Protein AF-A0A2U1FPX0-F1 (afdb_monomer_lite)

Organism: NCBI:txid663609

Secondary structure (DSSP, 8-state):
--EEEEE-SSEEEEEE-THHHHHHTSSEEEEEGGGEEEEEEEEHHHHHHTS-S---S--EETTTEEEEEESSGGG-EEEEESS-SEEEEEEE-SSS-SEEEEE-S-HHHHHHHHHHHHHHHHHHSTTSSGGGSTTSSS-----PPPP--------------PPP----------------------PPPPPPPPPP-PPPPHHHHHHHHHHHHHHHHHHHHHHSPPPP------

Foldseek 3Di:
DQWDWDQDLFFIWIAGHDVLCVQALHRTDTAGLVFWPAKDKDFPVVVVVPAPPADDPGDDDPPAFDAYWGDDDAQIEGEGDGDDRMWMKTATPDDDHRIYTHDDDCNVVVRVVNVVSSVVSVVVPPPDPPPPPPPPPPPDPDDDDDDDDDDDDDDDDDDDDDDDDDDDDDDDDDDDDDDDDDDDDDDDDDDDDDDDDDDDDVVVSVVSVVVVVVVVVVVVVVVPPPDPPPPPDD

Sequence (234 aa):
MAVRLQVTLTGLRVRFSGADLVAAGSRGIFLPYTRILGARVMARADAVASSPRLPCPGLWWPRRYRAGCWGVGERRQLWSARHGTHVVVIYLSGRPFHRVVVDVDQPDRVHRRIDAALLHSKKTSPRRSIRRHRRSAADHPEADPPRTDERSRRHPAPNGAPVPAHASAECRTATGEQPCAAALEAAPALPPEPAPPGSIDPDVAARLRLYEYRDGERARRASRGPEPASTRRR

Radius of gyration: 27.08 Å; chains: 1; bounding box: 91×68×47 Å

pLDDT: mean 71.73, std 20.48, range [31.19, 97.56]

Structure (mmCIF, N/CA/C/O backbone):
data_AF-A0A2U1FPX0-F1
#
_entry.id   AF-A0A2U1FPX0-F1
#
loop_
_atom_site.group_PDB
_atom_site.id
_atom_site.type_symbol
_atom_site.label_atom_id
_atom_site.label_alt_id
_atom_site.label_comp_id
_atom_site.label_asym_id
_atom_site.label_entity_id
_atom_site.label_seq_id
_atom_site.pdbx_PDB_ins_code
_atom_site.Cartn_x
_atom_site.Cartn_y
_atom_site.Cartn_z
_atom_site.occupancy
_atom_site.B_iso_or_equiv
_atom_site.auth_seq_id
_atom_site.auth_comp_id
_atom_site.auth_asym_id
_atom_site.auth_atom_id
_atom_site.pdbx_PDB_model_num
ATOM 1 N N . MET A 1 1 ? 16.569 1.136 4.957 1.00 58.22 1 MET A N 1
ATOM 2 C CA . MET A 1 1 ? 15.096 1.012 5.029 1.00 58.22 1 MET A CA 1
ATOM 3 C C . MET A 1 1 ? 14.425 2.357 4.835 1.00 58.22 1 MET A C 1
ATOM 5 O O . MET A 1 1 ? 14.599 3.238 5.670 1.00 58.22 1 MET A O 1
ATOM 9 N N . ALA A 1 2 ? 13.706 2.527 3.727 1.00 77.75 2 ALA A N 1
ATOM 10 C CA . ALA A 1 2 ? 13.120 3.815 3.353 1.00 77.75 2 ALA A CA 1
ATOM 11 C C . ALA A 1 2 ? 11.625 3.944 3.712 1.00 77.75 2 ALA A C 1
ATOM 13 O O . ALA A 1 2 ? 11.072 5.041 3.673 1.00 77.75 2 ALA A O 1
ATOM 14 N N . VAL A 1 3 ? 10.972 2.849 4.126 1.00 88.56 3 VAL A N 1
ATOM 15 C CA . VAL A 1 3 ? 9.549 2.845 4.484 1.00 88.56 3 VAL A CA 1
ATOM 16 C C . VAL A 1 3 ? 9.351 2.238 5.868 1.00 88.56 3 VAL A C 1
ATOM 18 O O . VAL A 1 3 ? 9.829 1.144 6.156 1.00 88.56 3 VAL A O 1
ATOM 21 N N . ARG A 1 4 ? 8.630 2.944 6.742 1.00 92.38 4 ARG A N 1
ATOM 22 C CA . ARG A 1 4 ? 8.208 2.440 8.055 1.00 92.38 4 ARG A CA 1
ATOM 23 C C . ARG A 1 4 ? 6.694 2.303 8.095 1.00 92.38 4 ARG A C 1
ATOM 25 O O . ARG A 1 4 ? 5.975 3.268 7.840 1.00 92.38 4 ARG A O 1
ATOM 32 N N . LEU A 1 5 ? 6.216 1.119 8.467 1.00 94.25 5 LEU A N 1
ATOM 33 C CA . LEU A 1 5 ? 4.796 0.844 8.669 1.00 94.25 5 LEU A CA 1
ATOM 34 C C . LEU A 1 5 ? 4.471 0.844 10.158 1.00 94.25 5 LEU A C 1
ATOM 36 O O . LEU A 1 5 ? 5.042 0.083 10.938 1.00 94.25 5 LEU A O 1
ATOM 40 N N . GLN A 1 6 ? 3.526 1.691 10.545 1.00 95.25 6 GLN A N 1
ATOM 41 C CA . GLN A 1 6 ? 3.024 1.775 11.905 1.00 95.25 6 GLN A CA 1
ATOM 42 C C . GLN A 1 6 ? 1.540 1.427 11.916 1.00 95.25 6 GLN A C 1
ATOM 44 O O . GLN A 1 6 ? 0.700 2.158 11.394 1.00 95.25 6 GLN A O 1
ATOM 49 N N . VAL A 1 7 ? 1.231 0.292 12.532 1.00 95.38 7 VAL A N 1
ATOM 50 C CA . VAL A 1 7 ? -0.137 -0.155 12.798 1.00 95.38 7 VAL A CA 1
ATOM 51 C C . VAL A 1 7 ? -0.668 0.637 13.992 1.00 95.38 7 VAL A C 1
ATOM 53 O O . VAL A 1 7 ? -0.057 0.602 15.062 1.00 95.38 7 VAL A O 1
ATOM 56 N N . THR A 1 8 ? -1.767 1.366 13.811 1.00 94.56 8 THR A N 1
ATOM 57 C CA . THR A 1 8 ? -2.472 2.087 14.882 1.00 94.56 8 THR A CA 1
ATOM 58 C C . THR A 1 8 ? -3.841 1.451 15.134 1.00 94.56 8 THR A C 1
ATOM 60 O O . THR A 1 8 ? -4.245 0.521 14.436 1.00 94.56 8 THR A O 1
ATOM 63 N N . LEU A 1 9 ? -4.577 1.944 16.134 1.00 91.00 9 LEU A N 1
ATOM 64 C CA . LEU A 1 9 ? -5.932 1.465 16.433 1.00 91.00 9 LEU A CA 1
ATOM 65 C C . LEU A 1 9 ? -6.953 1.822 15.340 1.00 91.00 9 LEU A C 1
ATOM 67 O O . LEU A 1 9 ? -7.937 1.113 15.159 1.00 91.00 9 LEU A O 1
ATOM 71 N N . THR A 1 10 ? -6.729 2.917 14.612 1.00 92.38 10 THR A N 1
ATOM 72 C CA . THR A 1 10 ? -7.679 3.469 13.632 1.00 92.38 10 THR A CA 1
ATOM 73 C C . THR A 1 10 ? -7.309 3.155 12.184 1.00 92.38 10 THR A C 1
ATOM 75 O O . THR A 1 10 ? -8.161 3.235 11.295 1.00 92.38 10 THR A O 1
ATOM 78 N N . GLY A 1 11 ? -6.051 2.803 11.924 1.00 95.38 11 GLY A N 1
ATOM 79 C CA . GLY A 1 11 ? -5.582 2.487 10.585 1.00 95.38 11 GLY A CA 1
ATOM 80 C C . GLY A 1 11 ? -4.099 2.150 10.532 1.00 95.38 11 GLY A C 1
ATOM 81 O O . GLY A 1 11 ? -3.441 1.884 11.536 1.00 95.38 11 GLY A O 1
ATOM 82 N N . LEU A 1 12 ? -3.561 2.195 9.323 1.00 96.38 12 LEU A N 1
ATOM 83 C CA . LEU A 1 12 ? -2.165 1.933 9.021 1.00 96.38 12 LEU A CA 1
ATOM 84 C C . LEU A 1 12 ? -1.492 3.227 8.563 1.00 96.38 12 LEU A C 1
ATOM 86 O O . LEU A 1 12 ? -1.922 3.857 7.598 1.00 96.38 12 LEU A O 1
ATOM 90 N N . ARG A 1 13 ? -0.418 3.631 9.239 1.00 96.44 13 ARG A N 1
ATOM 91 C CA . ARG A 1 13 ? 0.398 4.778 8.838 1.00 96.44 13 ARG A CA 1
ATOM 92 C C . ARG A 1 13 ? 1.650 4.287 8.126 1.00 96.44 13 ARG A C 1
ATOM 94 O O . ARG A 1 13 ? 2.479 3.601 8.718 1.00 96.44 13 ARG A O 1
ATOM 101 N N . VAL A 1 14 ? 1.796 4.675 6.868 1.00 95.56 14 VAL A N 1
ATOM 102 C CA . VAL A 1 14 ? 2.993 4.439 6.059 1.00 95.56 14 VAL A CA 1
ATOM 103 C C . VAL A 1 14 ? 3.831 5.706 6.117 1.00 95.56 14 VAL A C 1
ATOM 105 O O . VAL A 1 14 ? 3.321 6.775 5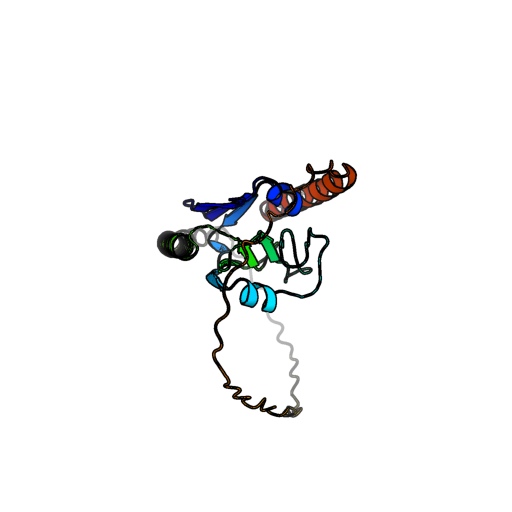.796 1.00 95.56 14 VAL A O 1
ATOM 108 N N . ARG A 1 15 ? 5.085 5.631 6.560 1.00 95.00 15 ARG A N 1
ATOM 109 C CA . ARG A 1 15 ? 6.010 6.774 6.578 1.00 95.00 15 ARG A CA 1
ATOM 110 C C . ARG A 1 15 ? 7.148 6.523 5.603 1.00 95.00 15 ARG A C 1
ATOM 112 O O . ARG A 1 15 ? 7.775 5.469 5.671 1.00 95.00 15 ARG A O 1
ATOM 119 N N . PHE A 1 16 ? 7.408 7.505 4.752 1.00 92.00 16 PHE A N 1
ATOM 120 C CA . PHE A 1 16 ? 8.504 7.497 3.789 1.00 92.00 16 PHE A CA 1
ATOM 121 C C . PHE A 1 16 ? 9.696 8.272 4.361 1.00 92.00 16 PHE A C 1
ATOM 123 O O . PHE A 1 16 ? 9.519 9.276 5.058 1.00 92.00 16 PHE A O 1
ATOM 130 N N . SER A 1 17 ? 10.909 7.809 4.083 1.00 88.12 17 SER A N 1
ATOM 131 C CA . SER A 1 17 ? 12.162 8.462 4.464 1.00 88.12 17 SER A CA 1
ATOM 132 C C . SER A 1 17 ? 13.159 8.483 3.301 1.00 88.12 17 SER A C 1
ATOM 134 O O . SER A 1 17 ? 13.054 7.720 2.340 1.00 88.12 17 SER A O 1
ATOM 136 N N . GLY A 1 18 ? 14.137 9.391 3.370 1.00 87.25 18 GLY A N 1
ATOM 137 C CA . GLY A 1 18 ? 15.162 9.545 2.333 1.00 87.25 18 GLY A CA 1
ATOM 138 C C . GLY A 1 18 ? 14.568 9.881 0.960 1.00 87.25 18 GLY A C 1
ATOM 139 O O . GLY A 1 18 ? 13.623 10.661 0.861 1.00 87.25 18 GLY A O 1
ATOM 140 N N . ALA A 1 19 ? 15.098 9.267 -0.103 1.00 80.12 19 ALA A N 1
ATOM 141 C CA . ALA A 1 19 ? 14.631 9.523 -1.471 1.00 80.12 19 ALA A CA 1
ATOM 142 C C . ALA A 1 19 ? 13.186 9.051 -1.747 1.00 80.12 19 ALA A C 1
ATOM 144 O O . ALA A 1 19 ? 12.576 9.496 -2.719 1.00 80.12 19 ALA A O 1
ATOM 145 N N . ASP A 1 20 ? 12.603 8.208 -0.886 1.00 81.44 20 ASP A N 1
ATOM 146 C CA . ASP A 1 20 ? 11.199 7.797 -1.024 1.00 81.44 20 ASP A CA 1
ATOM 147 C C . ASP A 1 20 ? 10.259 8.958 -0.683 1.00 81.44 20 ASP A C 1
ATOM 149 O O . ASP A 1 20 ? 9.203 9.084 -1.289 1.00 81.44 20 ASP A O 1
ATOM 153 N N . LEU A 1 21 ? 10.665 9.854 0.224 1.00 85.19 21 LEU A N 1
ATOM 154 C CA . LEU A 1 21 ? 9.917 11.072 0.545 1.00 85.19 21 LEU A CA 1
ATOM 155 C C . LEU A 1 21 ? 9.841 11.998 -0.673 1.00 85.19 21 LEU A C 1
ATOM 157 O O . LEU A 1 21 ? 8.773 12.515 -0.991 1.00 85.19 21 LEU A O 1
ATOM 161 N N . VAL A 1 22 ? 10.965 12.160 -1.376 1.00 80.75 22 VAL A N 1
ATOM 162 C CA . VAL A 1 22 ? 11.049 12.949 -2.612 1.00 80.75 22 VAL A CA 1
ATOM 163 C C . VAL A 1 22 ? 10.160 12.342 -3.693 1.00 80.75 22 VAL A C 1
ATOM 165 O O . VAL A 1 22 ? 9.340 13.039 -4.281 1.00 80.75 22 VAL A O 1
ATOM 168 N N . ALA A 1 23 ? 10.281 11.034 -3.926 1.00 75.75 23 ALA A N 1
ATOM 169 C CA . ALA A 1 23 ? 9.529 10.356 -4.978 1.00 75.75 23 ALA A CA 1
ATOM 170 C C . ALA A 1 23 ? 8.022 10.263 -4.680 1.00 75.75 23 ALA A C 1
ATOM 172 O O . ALA A 1 23 ? 7.207 10.316 -5.600 1.00 75.75 23 ALA A O 1
ATOM 173 N N . ALA A 1 24 ? 7.640 10.120 -3.409 1.00 77.94 24 ALA A N 1
ATOM 174 C CA . ALA A 1 24 ? 6.243 10.132 -2.985 1.00 77.94 24 ALA A CA 1
ATOM 175 C C . ALA A 1 24 ? 5.650 11.550 -2.943 1.00 77.94 24 ALA A C 1
ATOM 177 O O . ALA A 1 24 ? 4.427 11.689 -2.932 1.00 77.94 24 ALA A O 1
ATOM 178 N N . GLY A 1 25 ? 6.492 12.586 -2.874 1.00 82.69 25 GLY A N 1
ATOM 179 C CA . GLY A 1 25 ? 6.079 13.969 -2.637 1.00 82.69 25 GLY A CA 1
ATOM 180 C C . GLY A 1 25 ? 5.538 14.223 -1.227 1.00 82.69 25 GLY A C 1
ATOM 181 O O . GLY A 1 25 ? 5.082 15.326 -0.950 1.00 82.69 25 GLY A O 1
ATOM 182 N N . SER A 1 26 ? 5.582 13.225 -0.336 1.00 85.50 26 SER A N 1
ATOM 183 C CA . SER A 1 26 ? 4.992 13.284 1.001 1.00 85.50 26 SER A CA 1
ATOM 184 C C . SER A 1 26 ? 5.810 12.495 2.024 1.00 85.50 26 SER A C 1
ATOM 186 O O . SER A 1 26 ? 6.535 11.551 1.707 1.00 85.50 26 SER A O 1
ATOM 188 N N . ARG A 1 27 ? 5.671 12.857 3.305 1.00 90.50 27 ARG A N 1
ATOM 189 C CA . ARG A 1 27 ? 6.313 12.144 4.431 1.00 90.50 27 ARG A CA 1
ATOM 190 C C . ARG A 1 27 ? 5.645 10.809 4.762 1.00 90.50 27 ARG A C 1
ATOM 192 O O . ARG A 1 27 ? 6.157 10.051 5.590 1.00 90.50 27 ARG A O 1
ATOM 199 N N . GLY A 1 28 ? 4.476 10.537 4.196 1.00 92.56 28 GLY A N 1
ATOM 200 C CA . GLY A 1 28 ? 3.694 9.363 4.534 1.00 92.56 28 GLY A CA 1
ATOM 201 C C . GLY A 1 28 ? 2.213 9.508 4.233 1.00 92.56 28 GLY A C 1
ATOM 202 O O . GLY A 1 28 ? 1.706 10.605 4.024 1.00 92.56 28 GLY A O 1
ATOM 203 N N . ILE A 1 29 ? 1.514 8.382 4.292 1.00 94.62 29 ILE A N 1
ATOM 204 C CA . ILE A 1 29 ? 0.073 8.286 4.088 1.00 94.62 29 ILE A CA 1
ATOM 205 C C . ILE A 1 29 ? -0.580 7.549 5.256 1.00 94.62 29 ILE A C 1
ATOM 207 O O . ILE A 1 29 ? -0.015 6.613 5.826 1.00 94.62 29 ILE A O 1
ATOM 211 N N . PHE A 1 3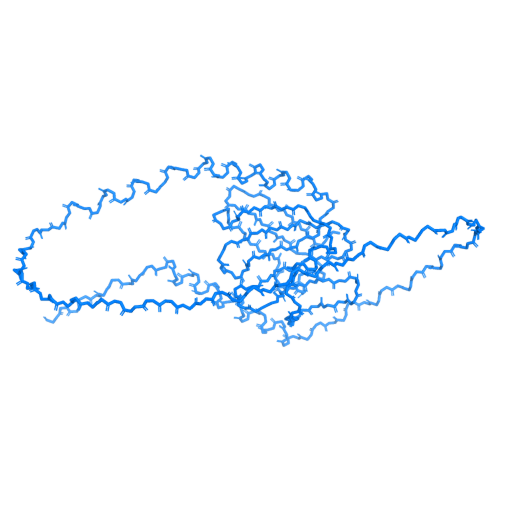0 ? -1.782 7.987 5.626 1.00 96.00 30 PHE A N 1
ATOM 212 C CA . PHE A 1 30 ? -2.629 7.290 6.584 1.00 96.00 30 PHE A CA 1
ATOM 213 C C . PHE A 1 30 ? -3.744 6.537 5.852 1.00 96.00 30 PHE A C 1
ATOM 215 O O . PHE A 1 30 ? -4.480 7.119 5.057 1.00 96.00 30 PHE A O 1
ATOM 222 N N . LEU A 1 31 ? -3.857 5.240 6.128 1.00 96.00 31 LEU A N 1
ATOM 223 C CA . LEU A 1 31 ? -4.792 4.315 5.501 1.00 96.00 31 LEU A CA 1
ATOM 224 C C . LEU A 1 31 ? -5.789 3.818 6.561 1.00 96.00 31 LEU A C 1
ATOM 226 O O . LEU A 1 31 ? -5.428 2.967 7.374 1.00 96.00 31 LEU A O 1
ATOM 230 N N . PRO A 1 32 ? -7.028 4.337 6.608 1.00 95.56 32 PRO A N 1
ATOM 231 C CA . PRO A 1 32 ? -8.016 3.880 7.584 1.00 95.56 32 PRO A CA 1
ATOM 232 C C . PRO A 1 32 ? -8.437 2.432 7.299 1.00 95.56 32 PRO A C 1
ATOM 234 O O . PRO A 1 32 ? -8.596 2.051 6.137 1.00 95.56 32 PRO A O 1
ATOM 237 N N . TYR A 1 33 ? -8.676 1.629 8.343 1.00 95.31 33 TYR A N 1
ATOM 238 C CA . TYR A 1 33 ? -9.039 0.210 8.171 1.00 95.31 33 TYR A CA 1
ATOM 239 C C . TYR A 1 33 ? -10.341 -0.005 7.401 1.00 95.31 33 TYR A C 1
ATOM 241 O O . TYR A 1 33 ? -10.472 -0.998 6.697 1.00 95.31 33 TYR A O 1
ATOM 249 N N . THR A 1 34 ? -11.266 0.955 7.455 1.00 93.81 34 THR A N 1
ATOM 250 C CA . THR A 1 34 ? -12.509 0.933 6.666 1.00 93.81 34 THR A CA 1
ATOM 251 C C . THR A 1 34 ? -12.265 0.908 5.159 1.00 93.81 34 THR A C 1
ATOM 253 O O . THR A 1 34 ? -13.142 0.499 4.404 1.00 93.81 34 THR A O 1
ATOM 256 N N . ARG A 1 35 ? -11.081 1.342 4.713 1.00 95.19 35 ARG A N 1
ATOM 257 C CA . ARG A 1 35 ? -10.684 1.345 3.304 1.00 95.19 35 ARG A CA 1
ATOM 258 C C . ARG A 1 35 ? -9.784 0.185 2.920 1.00 95.19 35 ARG A C 1
ATOM 260 O O . ARG A 1 35 ? -9.609 -0.053 1.732 1.00 95.19 35 ARG A O 1
ATOM 267 N N . ILE A 1 36 ? -9.178 -0.505 3.879 1.00 96.50 36 ILE A N 1
ATOM 268 C CA . ILE A 1 36 ? -8.249 -1.593 3.582 1.00 96.50 36 ILE A CA 1
ATOM 269 C C . ILE A 1 36 ? -9.062 -2.860 3.318 1.00 96.50 36 ILE A C 1
ATOM 271 O O . ILE A 1 36 ? -9.711 -3.395 4.214 1.00 96.50 36 ILE A O 1
ATOM 275 N N . LEU A 1 37 ? -9.011 -3.338 2.077 1.00 95.94 37 LEU A N 1
ATOM 276 C CA . LEU A 1 37 ? -9.661 -4.583 1.667 1.00 95.94 37 LEU A CA 1
ATOM 277 C C . LEU A 1 37 ? -8.870 -5.799 2.160 1.00 95.94 37 LEU A C 1
ATOM 279 O O . LEU A 1 37 ? -9.454 -6.779 2.616 1.00 95.94 37 LEU A O 1
ATOM 283 N N . GLY A 1 38 ? -7.541 -5.702 2.117 1.00 95.88 38 GLY A N 1
ATOM 284 C CA . GLY A 1 38 ? -6.623 -6.727 2.596 1.00 95.88 38 GLY A CA 1
ATOM 285 C C . GLY A 1 38 ? -5.171 -6.371 2.297 1.00 95.88 38 GLY A C 1
ATOM 286 O O . GLY A 1 38 ? -4.887 -5.396 1.591 1.00 95.88 38 GLY A O 1
ATOM 287 N N . ALA A 1 39 ? -4.255 -7.172 2.826 1.00 97.12 39 ALA A N 1
ATOM 288 C CA . ALA A 1 39 ? -2.847 -7.146 2.468 1.00 97.12 39 ALA A CA 1
ATOM 289 C C . ALA A 1 39 ? -2.443 -8.510 1.896 1.00 97.12 39 ALA A C 1
ATOM 291 O O . ALA A 1 39 ? -3.111 -9.509 2.140 1.00 97.12 39 ALA A O 1
ATOM 292 N N . ARG A 1 40 ? -1.382 -8.543 1.089 1.00 97.50 40 ARG A N 1
ATOM 293 C CA . ARG A 1 40 ? -0.713 -9.784 0.683 1.00 97.50 40 ARG A CA 1
ATOM 294 C C . ARG A 1 40 ? 0.766 -9.542 0.435 1.00 97.50 40 ARG A C 1
ATOM 296 O O . ARG A 1 40 ? 1.147 -8.462 -0.023 1.00 97.50 40 ARG A O 1
ATOM 303 N N . VAL A 1 41 ? 1.589 -10.546 0.701 1.00 97.56 41 VAL A N 1
ATOM 304 C CA . VAL A 1 41 ? 2.992 -10.560 0.270 1.00 97.56 41 VAL A CA 1
ATOM 305 C C . VAL A 1 41 ? 3.046 -11.057 -1.170 1.00 97.56 41 VAL A C 1
ATOM 307 O O . VAL A 1 41 ? 2.340 -11.994 -1.533 1.00 97.56 41 VAL A O 1
ATOM 310 N N . MET A 1 42 ? 3.839 -10.404 -2.013 1.00 96.88 42 MET A N 1
ATOM 311 C CA . MET A 1 42 ? 4.072 -10.839 -3.392 1.00 96.88 42 MET A CA 1
ATOM 312 C C . MET A 1 42 ? 5.540 -10.702 -3.755 1.00 96.88 42 MET A C 1
ATOM 314 O O . MET A 1 42 ? 6.215 -9.799 -3.252 1.00 96.88 42 MET A O 1
ATOM 318 N N . ALA A 1 43 ? 5.998 -11.505 -4.715 1.00 95.62 43 ALA A N 1
ATOM 319 C CA . ALA A 1 43 ? 7.241 -11.206 -5.403 1.00 95.62 43 ALA A CA 1
ATOM 320 C C . ALA A 1 43 ? 7.126 -9.850 -6.120 1.00 95.62 43 ALA A C 1
ATOM 322 O O . ALA A 1 43 ? 6.081 -9.476 -6.671 1.00 95.62 43 ALA A O 1
ATOM 323 N N . ARG A 1 44 ? 8.221 -9.089 -6.127 1.00 92.69 44 ARG A N 1
ATOM 324 C CA . ARG A 1 44 ? 8.292 -7.773 -6.772 1.00 92.69 44 ARG A CA 1
ATOM 325 C C . ARG A 1 44 ? 7.946 -7.861 -8.258 1.00 92.69 44 ARG A C 1
ATOM 327 O O . ARG A 1 44 ? 7.248 -6.982 -8.760 1.00 92.69 44 ARG A O 1
ATOM 334 N N . ALA A 1 45 ? 8.405 -8.909 -8.943 1.00 92.25 45 ALA A N 1
ATOM 335 C CA . ALA A 1 45 ? 8.107 -9.147 -10.354 1.00 92.25 45 ALA A CA 1
ATOM 336 C C . ALA A 1 45 ? 6.591 -9.258 -10.600 1.00 92.25 45 ALA A C 1
ATOM 338 O O . ALA A 1 45 ? 6.053 -8.525 -11.430 1.00 92.25 45 ALA A O 1
ATOM 339 N N . ASP A 1 46 ? 5.883 -10.050 -9.794 1.00 94.75 46 ASP A N 1
ATOM 340 C CA . ASP A 1 46 ? 4.429 -10.230 -9.898 1.00 94.75 46 ASP A CA 1
ATOM 341 C C . ASP A 1 46 ? 3.663 -8.951 -9.554 1.00 94.75 46 ASP A C 1
ATOM 343 O O . ASP A 1 46 ? 2.652 -8.601 -10.178 1.00 94.75 46 ASP A O 1
ATOM 347 N N . ALA A 1 47 ? 4.148 -8.198 -8.562 1.00 93.75 47 ALA A N 1
ATOM 348 C CA . ALA A 1 47 ? 3.582 -6.899 -8.234 1.00 93.75 47 ALA A CA 1
ATOM 349 C C . ALA A 1 47 ? 3.705 -5.927 -9.418 1.00 93.75 47 ALA A C 1
ATOM 351 O O . ALA A 1 47 ? 2.763 -5.179 -9.695 1.00 93.75 47 ALA A O 1
ATOM 352 N N . VAL A 1 48 ? 4.848 -5.933 -10.115 1.00 90.81 48 VAL A N 1
ATOM 353 C CA . VAL A 1 48 ? 5.115 -5.085 -11.288 1.00 90.81 48 VAL A CA 1
ATOM 354 C C . VAL A 1 48 ? 4.266 -5.520 -12.476 1.00 90.81 48 VAL A C 1
ATOM 356 O O . VAL A 1 48 ? 3.669 -4.653 -13.114 1.00 90.81 48 VAL A O 1
ATOM 359 N N . ALA A 1 49 ? 4.161 -6.826 -12.730 1.00 90.94 49 ALA A N 1
ATOM 360 C CA . ALA A 1 49 ? 3.341 -7.396 -13.797 1.00 90.94 49 ALA A CA 1
ATOM 361 C C . ALA A 1 49 ? 1.848 -7.067 -13.621 1.00 90.94 49 ALA A C 1
ATOM 363 O O . ALA A 1 49 ? 1.157 -6.767 -14.589 1.00 90.94 49 ALA A O 1
ATOM 364 N N . SER A 1 50 ? 1.367 -7.029 -12.374 1.00 90.06 50 SER A N 1
ATOM 365 C CA . SER A 1 50 ? -0.008 -6.635 -12.024 1.00 90.06 50 SER A CA 1
ATOM 366 C C . SER A 1 50 ? -0.236 -5.113 -11.946 1.00 90.06 50 SER A C 1
ATOM 368 O O . SER A 1 50 ? -1.300 -4.662 -11.513 1.00 90.06 50 SER A O 1
ATOM 370 N N . SER A 1 51 ? 0.754 -4.297 -12.315 1.00 86.50 51 SER A N 1
ATOM 371 C CA . SER A 1 51 ? 0.671 -2.835 -12.286 1.00 86.50 51 SER A CA 1
ATOM 372 C C . SER A 1 51 ? 0.323 -2.266 -13.667 1.00 86.50 51 SER A C 1
ATOM 374 O O . SER A 1 51 ? 0.864 -2.740 -14.667 1.00 86.50 51 SER A O 1
ATOM 376 N N . PRO A 1 52 ? -0.516 -1.216 -13.761 1.00 81.50 52 PRO A N 1
ATOM 377 C CA . PRO A 1 52 ? -0.702 -0.453 -14.983 1.00 81.50 52 PRO A CA 1
ATOM 378 C C . PRO A 1 52 ? 0.650 -0.016 -15.550 1.00 81.50 52 PRO A C 1
ATOM 380 O O . PRO A 1 52 ? 1.493 0.531 -14.833 1.00 81.50 52 PRO A O 1
ATOM 383 N N . ARG A 1 53 ? 0.848 -0.251 -16.850 1.00 75.94 53 ARG A N 1
ATOM 384 C CA . ARG A 1 53 ? 2.088 0.116 -17.548 1.00 75.94 53 ARG A CA 1
ATOM 385 C C . ARG A 1 53 ? 2.229 1.615 -17.771 1.00 75.94 53 ARG A C 1
ATOM 387 O O . ARG A 1 53 ? 3.334 2.051 -18.047 1.00 75.94 53 ARG A O 1
ATOM 394 N N . LEU A 1 54 ? 1.143 2.382 -17.641 1.00 73.12 54 LEU A N 1
ATOM 395 C CA . LEU A 1 54 ? 1.151 3.827 -17.853 1.00 73.12 54 LEU A CA 1
ATOM 396 C C . LEU A 1 54 ? 2.007 4.508 -16.772 1.00 73.12 54 LEU A C 1
ATOM 398 O O . LEU A 1 54 ? 1.591 4.541 -15.603 1.00 73.12 54 LEU A O 1
ATOM 402 N N . PRO A 1 55 ? 3.192 5.034 -17.134 1.00 62.69 55 PRO A N 1
ATOM 403 C CA . PRO A 1 55 ? 3.999 5.796 -16.203 1.00 62.69 55 PRO A CA 1
ATOM 404 C C . PRO A 1 55 ? 3.263 7.106 -15.905 1.00 62.69 55 PRO A C 1
ATOM 406 O O . PRO A 1 55 ? 2.982 7.895 -16.801 1.00 62.69 55 PRO A O 1
ATOM 409 N N . CYS A 1 56 ? 2.916 7.330 -14.639 1.00 59.06 56 CYS A N 1
ATOM 410 C CA . CYS A 1 56 ? 2.680 8.693 -14.165 1.00 59.06 56 CYS A CA 1
ATOM 411 C C . CYS A 1 56 ? 4.050 9.330 -13.879 1.00 59.06 56 CYS A C 1
ATOM 413 O O . CYS A 1 56 ? 5.013 8.580 -13.694 1.00 59.06 56 CYS A O 1
ATOM 415 N N . PRO A 1 57 ? 4.164 10.672 -13.822 1.00 59.44 57 PRO A N 1
ATOM 416 C CA . PRO A 1 57 ? 5.418 11.336 -13.484 1.00 59.44 57 PRO A CA 1
ATOM 417 C C . PRO A 1 57 ? 5.859 10.881 -12.090 1.00 59.44 57 PRO A C 1
ATOM 419 O O . PRO A 1 57 ? 5.320 11.294 -11.064 1.00 59.44 57 PRO A O 1
ATOM 422 N N . GLY A 1 58 ? 6.800 9.951 -12.077 1.00 58.44 58 GLY A N 1
ATOM 423 C CA . GLY A 1 58 ? 7.335 9.291 -10.905 1.00 58.44 58 GLY A CA 1
ATOM 424 C C . GLY A 1 58 ? 8.774 8.910 -11.197 1.00 58.44 58 GLY A C 1
ATOM 425 O O . GLY A 1 58 ? 9.162 8.729 -12.353 1.00 58.44 58 GLY A O 1
ATOM 426 N N . LEU A 1 59 ? 9.579 8.818 -10.144 1.00 63.59 59 LEU A N 1
ATOM 427 C CA . LEU A 1 59 ? 10.988 8.488 -10.281 1.00 63.59 59 LEU A CA 1
ATOM 428 C C . LEU A 1 59 ? 11.106 6.990 -10.588 1.00 63.59 59 LEU A C 1
ATOM 430 O O . LEU A 1 59 ? 11.001 6.135 -9.703 1.00 63.59 59 LEU A O 1
ATOM 434 N N . TRP A 1 60 ? 11.268 6.676 -11.869 1.00 66.88 60 TRP A N 1
ATOM 435 C CA . TRP A 1 60 ? 11.526 5.328 -12.350 1.00 66.88 60 TRP A CA 1
ATOM 436 C C . TRP A 1 60 ? 12.997 5.208 -12.720 1.00 66.88 60 TRP A C 1
ATOM 438 O O . TRP A 1 60 ? 13.454 5.843 -13.666 1.00 66.88 60 TRP A O 1
ATOM 448 N N . TRP A 1 61 ? 13.732 4.379 -11.978 1.00 70.44 61 TRP A N 1
ATOM 449 C CA . TRP A 1 61 ? 15.064 3.962 -12.395 1.00 70.44 61 TRP A CA 1
ATOM 450 C C . TRP A 1 61 ? 14.988 2.520 -12.893 1.00 70.44 61 TRP A C 1
ATOM 452 O O . TRP A 1 61 ? 14.600 1.640 -12.106 1.00 70.44 61 TRP A O 1
ATOM 462 N N . PRO A 1 62 ? 15.366 2.244 -14.155 1.00 67.94 62 PRO A N 1
ATOM 463 C CA . PRO A 1 62 ? 15.305 0.908 -14.725 1.00 67.94 62 PRO A CA 1
ATOM 464 C C . PRO A 1 62 ? 15.929 -0.125 -13.780 1.00 67.94 62 PRO A C 1
ATOM 466 O O . PRO A 1 62 ? 17.056 0.028 -13.309 1.00 67.94 62 PRO A O 1
ATOM 469 N N . ARG A 1 63 ? 15.166 -1.180 -13.469 1.00 67.56 63 ARG A N 1
ATOM 470 C CA . ARG A 1 63 ? 15.546 -2.347 -12.642 1.00 67.56 63 ARG A CA 1
ATOM 471 C C . ARG A 1 63 ? 15.816 -2.080 -11.148 1.00 67.56 63 ARG A C 1
ATOM 473 O O . ARG A 1 63 ? 15.633 -2.999 -10.346 1.00 67.56 63 ARG A O 1
ATOM 480 N N . ARG A 1 64 ? 16.156 -0.857 -10.729 1.00 74.75 64 ARG A N 1
ATOM 481 C CA . ARG A 1 64 ? 16.582 -0.565 -9.342 1.00 74.75 64 ARG A CA 1
ATOM 482 C C . ARG A 1 64 ? 15.549 0.137 -8.475 1.00 74.75 64 ARG A C 1
ATOM 484 O O . ARG A 1 64 ? 15.521 -0.115 -7.280 1.00 74.75 64 ARG A O 1
ATOM 491 N N . TYR A 1 65 ? 14.694 0.985 -9.039 1.00 80.81 65 TYR A N 1
ATOM 492 C CA . TYR A 1 65 ? 13.843 1.836 -8.212 1.00 80.81 65 TYR A CA 1
ATOM 493 C C . TYR A 1 65 ? 12.487 2.092 -8.847 1.00 80.81 65 TYR A C 1
ATOM 495 O O . TYR A 1 65 ? 12.392 2.527 -9.996 1.00 80.81 65 TYR A O 1
ATOM 503 N N . ARG A 1 66 ? 11.428 1.838 -8.079 1.00 86.06 66 ARG A N 1
ATOM 504 C CA . ARG A 1 66 ? 10.068 2.199 -8.463 1.00 86.06 66 ARG A CA 1
ATOM 505 C C . ARG A 1 66 ? 9.375 2.838 -7.271 1.00 86.06 66 ARG A C 1
ATOM 507 O O . ARG A 1 66 ? 8.875 2.137 -6.391 1.00 86.06 66 ARG A O 1
ATOM 514 N N . ALA A 1 67 ? 9.325 4.165 -7.270 1.00 87.75 67 ALA A N 1
ATOM 515 C CA . ALA A 1 67 ? 8.572 4.915 -6.278 1.00 87.75 67 ALA A CA 1
ATOM 516 C C . ALA A 1 67 ? 7.706 6.008 -6.908 1.00 87.75 67 ALA A C 1
ATOM 518 O O . ALA A 1 67 ? 7.927 6.427 -8.044 1.00 87.75 67 ALA A O 1
ATOM 519 N N . GLY A 1 68 ? 6.696 6.440 -6.160 1.00 88.06 68 GLY A N 1
ATOM 520 C CA . GLY A 1 68 ? 5.745 7.468 -6.564 1.00 88.06 68 GLY A CA 1
ATOM 521 C C . GLY A 1 68 ? 4.384 6.907 -6.968 1.00 88.06 68 GLY A C 1
ATOM 522 O O . GLY A 1 68 ? 4.030 5.763 -6.672 1.00 88.06 68 GLY A O 1
ATOM 523 N N . CYS A 1 69 ? 3.585 7.744 -7.621 1.00 88.56 69 CYS A N 1
ATOM 524 C CA . CYS A 1 69 ? 2.241 7.390 -8.063 1.00 88.56 69 CYS A CA 1
ATOM 525 C C . CYS A 1 69 ? 2.270 6.802 -9.478 1.00 88.56 69 CYS A C 1
ATOM 527 O O . CYS A 1 69 ? 2.873 7.382 -10.373 1.00 88.56 69 CYS A O 1
ATOM 529 N N . TRP A 1 70 ? 1.569 5.694 -9.694 1.00 88.88 70 TRP A N 1
ATOM 530 C CA . TRP A 1 70 ? 1.478 4.993 -10.975 1.00 88.88 70 TRP A CA 1
ATOM 531 C C . TRP A 1 70 ? 0.025 4.815 -11.397 1.00 88.88 70 TRP A C 1
ATOM 533 O O . TRP A 1 70 ? -0.831 4.540 -10.558 1.00 88.88 70 TRP A O 1
ATOM 543 N N . GLY A 1 71 ? -0.253 4.929 -12.696 1.00 88.25 71 GLY A N 1
ATOM 544 C CA . GLY A 1 71 ? -1.615 4.895 -13.228 1.00 88.25 71 GLY A CA 1
ATOM 545 C C . GLY A 1 71 ? -2.405 6.189 -12.996 1.00 88.25 71 GLY A C 1
ATOM 546 O O . GLY A 1 71 ? -2.008 7.069 -12.235 1.00 88.25 71 GLY A O 1
ATOM 547 N N . VAL A 1 72 ? -3.553 6.287 -13.667 1.00 84.75 72 VAL A N 1
ATOM 548 C CA . VAL A 1 72 ? -4.406 7.485 -13.699 1.00 84.75 72 VAL A CA 1
ATOM 549 C C . VAL A 1 72 ? -5.795 7.155 -13.142 1.00 84.75 72 VAL A C 1
ATOM 551 O O . VAL A 1 72 ? -6.296 6.039 -13.305 1.00 84.75 72 VAL A O 1
ATOM 554 N N . GLY A 1 73 ? -6.416 8.126 -12.469 1.00 87.69 73 GLY A N 1
ATOM 555 C CA . GLY A 1 73 ? -7.790 8.023 -11.975 1.00 87.69 73 GLY A CA 1
ATOM 556 C C . GLY A 1 73 ? -7.965 6.949 -10.901 1.00 87.69 73 GLY A C 1
ATOM 557 O O . GLY A 1 73 ? -7.277 6.947 -9.883 1.00 87.69 73 GLY A O 1
ATOM 558 N N . GLU A 1 74 ? -8.906 6.035 -11.117 1.00 86.56 74 GLU A N 1
ATOM 559 C CA . GLU A 1 74 ? -9.300 5.014 -10.134 1.00 86.56 74 GLU A CA 1
ATOM 560 C C . GLU A 1 74 ? -8.302 3.866 -10.023 1.00 86.56 74 GLU A C 1
ATOM 562 O O . GLU A 1 74 ? -8.242 3.188 -9.004 1.00 86.56 74 GLU A O 1
ATOM 567 N N . ARG A 1 75 ? -7.459 3.680 -11.042 1.00 87.75 75 ARG A N 1
ATOM 568 C CA . ARG A 1 75 ? -6.406 2.658 -11.048 1.00 87.75 75 ARG A CA 1
ATOM 569 C C . ARG A 1 75 ? -5.087 3.171 -10.475 1.00 87.75 75 ARG A C 1
ATOM 571 O O . ARG A 1 75 ? -4.062 2.514 -10.650 1.00 87.75 75 ARG A O 1
ATOM 578 N N . ARG A 1 76 ? -5.092 4.334 -9.815 1.00 91.62 76 ARG A N 1
ATOM 579 C CA . ARG A 1 76 ? -3.889 4.949 -9.253 1.00 91.62 76 ARG A CA 1
ATOM 580 C C . ARG A 1 76 ? -3.328 4.089 -8.119 1.00 91.62 76 ARG A C 1
ATOM 582 O O . ARG A 1 76 ? -4.048 3.653 -7.218 1.00 91.62 76 ARG A O 1
ATOM 589 N N . GLN A 1 77 ? -2.027 3.849 -8.171 1.00 93.62 77 GLN A N 1
ATOM 590 C CA . GLN A 1 77 ? -1.285 3.021 -7.231 1.00 93.62 77 GLN A CA 1
ATOM 591 C C . GLN A 1 77 ? -0.132 3.822 -6.648 1.00 93.62 77 GLN A C 1
ATOM 593 O O . GLN A 1 77 ? 0.544 4.548 -7.373 1.00 93.62 77 GLN A O 1
ATOM 598 N N . LEU A 1 78 ? 0.119 3.667 -5.357 1.00 92.81 78 LEU A N 1
ATOM 599 C CA . LEU A 1 78 ? 1.298 4.228 -4.714 1.00 92.81 78 LEU A CA 1
ATOM 600 C C . LEU A 1 78 ? 2.369 3.146 -4.620 1.00 92.81 78 LEU A C 1
ATOM 602 O O . LEU A 1 78 ? 2.117 2.069 -4.082 1.00 92.81 78 LEU A O 1
ATOM 606 N N . TRP A 1 79 ? 3.548 3.436 -5.146 1.00 92.94 79 TRP A N 1
ATOM 607 C CA . TRP A 1 79 ? 4.698 2.546 -5.140 1.00 92.94 79 TRP A CA 1
ATOM 608 C C . TRP A 1 79 ? 5.801 3.130 -4.265 1.00 92.94 79 TRP A C 1
ATOM 610 O O . TRP A 1 79 ? 6.108 4.317 -4.352 1.00 92.94 79 TRP A O 1
ATOM 620 N N . SER A 1 80 ? 6.405 2.284 -3.441 1.00 91.94 80 SER A N 1
ATOM 621 C CA . SER A 1 80 ? 7.625 2.571 -2.686 1.00 91.94 80 SER A CA 1
ATOM 622 C C . SER A 1 80 ? 8.419 1.274 -2.592 1.00 91.94 80 SER A C 1
ATOM 624 O O . SER A 1 80 ? 8.406 0.589 -1.569 1.00 91.94 80 SER A O 1
ATOM 626 N N . ALA A 1 81 ? 9.019 0.873 -3.716 1.00 89.75 81 ALA A N 1
ATOM 627 C CA . ALA A 1 81 ? 9.778 -0.365 -3.823 1.00 89.75 81 ALA A CA 1
ATOM 628 C C . ALA A 1 81 ? 11.178 -0.112 -4.390 1.00 89.75 81 ALA A C 1
ATOM 630 O O . ALA A 1 81 ? 11.331 0.384 -5.514 1.00 89.75 81 ALA A O 1
ATOM 631 N N . ARG A 1 82 ? 12.202 -0.482 -3.613 1.00 84.50 82 ARG A N 1
ATOM 632 C CA . ARG A 1 82 ? 13.613 -0.335 -3.982 1.00 84.50 82 ARG A CA 1
ATOM 633 C C . ARG A 1 82 ? 14.151 -1.658 -4.517 1.00 84.50 82 ARG A C 1
ATOM 635 O O . ARG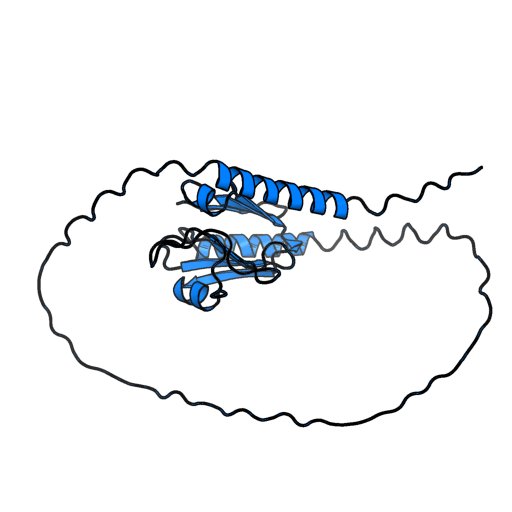 A 1 82 ? 14.023 -1.940 -5.708 1.00 84.50 82 ARG A O 1
ATOM 642 N N . HIS A 1 83 ? 14.701 -2.471 -3.624 1.00 82.75 83 HIS A N 1
ATOM 643 C CA . HIS A 1 83 ? 15.519 -3.636 -3.954 1.00 82.75 83 HIS A CA 1
ATOM 644 C C . HIS A 1 83 ? 14.971 -4.948 -3.390 1.00 82.75 83 HIS A C 1
ATOM 646 O O . HIS A 1 83 ? 15.477 -6.001 -3.772 1.00 82.75 83 HIS A O 1
ATOM 652 N N . GLY A 1 84 ? 13.942 -4.918 -2.538 1.00 83.31 84 GLY A N 1
ATOM 653 C CA . GLY A 1 84 ? 13.345 -6.133 -1.997 1.00 83.31 84 GLY A CA 1
ATOM 654 C C . GLY A 1 84 ? 12.833 -7.070 -3.092 1.00 83.31 84 GLY A C 1
ATOM 655 O O . GLY A 1 84 ? 12.199 -6.643 -4.062 1.00 83.31 84 GLY A O 1
ATOM 656 N N . THR A 1 85 ? 13.105 -8.366 -2.933 1.00 91.19 85 THR A N 1
ATOM 657 C CA . THR A 1 85 ? 12.538 -9.427 -3.785 1.00 91.19 85 THR A CA 1
ATOM 658 C C . THR A 1 85 ? 11.045 -9.600 -3.536 1.00 91.19 85 THR A C 1
ATOM 660 O O . THR A 1 85 ? 10.304 -9.943 -4.454 1.00 91.19 85 THR A O 1
ATOM 663 N N . HIS A 1 86 ? 10.603 -9.292 -2.318 1.00 95.31 86 HIS A N 1
ATOM 664 C CA . HIS A 1 86 ? 9.225 -9.391 -1.868 1.00 95.31 86 HIS A CA 1
ATOM 665 C C . HIS A 1 86 ? 8.727 -8.029 -1.401 1.00 95.31 86 HIS A C 1
ATOM 667 O O . HIS A 1 86 ? 9.459 -7.248 -0.799 1.00 95.31 86 HIS A O 1
ATOM 673 N N . VAL A 1 87 ? 7.462 -7.749 -1.684 1.00 95.56 87 VAL A N 1
ATOM 674 C CA . VAL A 1 87 ? 6.797 -6.500 -1.318 1.00 95.56 87 VAL A CA 1
ATOM 675 C C . VAL A 1 87 ? 5.475 -6.809 -0.638 1.00 95.56 87 VAL A C 1
ATOM 677 O O . VAL A 1 87 ? 4.800 -7.790 -0.962 1.00 95.56 87 VAL A O 1
ATOM 680 N N . VAL A 1 88 ? 5.077 -5.943 0.288 1.00 96.88 88 VAL A N 1
ATOM 681 C CA . VAL A 1 88 ? 3.737 -5.982 0.866 1.00 96.88 88 VAL A CA 1
ATOM 682 C C . VAL A 1 88 ? 2.828 -5.121 0.005 1.00 96.88 88 VAL A C 1
ATOM 684 O O . VAL A 1 88 ? 3.072 -3.936 -0.234 1.00 96.88 88 VAL A O 1
ATOM 687 N N . VAL A 1 89 ? 1.762 -5.742 -0.475 1.00 97.19 89 VAL A N 1
ATOM 688 C CA . VAL A 1 89 ? 0.742 -5.121 -1.304 1.00 97.19 89 VAL A CA 1
ATOM 689 C C . VAL A 1 89 ? -0.513 -4.945 -0.471 1.00 97.19 89 VAL A C 1
ATOM 691 O O . VAL A 1 89 ? -1.078 -5.920 0.011 1.00 97.19 89 VAL A O 1
ATOM 694 N N . ILE A 1 90 ? -0.977 -3.708 -0.347 1.00 97.50 90 ILE A N 1
ATOM 695 C CA . ILE A 1 90 ? -2.194 -3.354 0.380 1.00 97.50 90 ILE A CA 1
ATOM 696 C C . ILE A 1 90 ? -3.252 -2.931 -0.636 1.00 97.50 90 ILE A C 1
ATOM 698 O O . ILE A 1 90 ? -3.042 -1.996 -1.417 1.00 97.50 90 ILE A O 1
ATOM 702 N N . TYR A 1 91 ? -4.389 -3.620 -0.617 1.00 97.00 91 TYR A N 1
ATOM 703 C CA . TYR A 1 91 ? -5.551 -3.312 -1.442 1.00 97.00 91 TYR A CA 1
ATOM 704 C C . TYR A 1 91 ? -6.461 -2.335 -0.722 1.00 97.00 91 TYR A C 1
ATOM 706 O O . TYR A 1 91 ? -6.811 -2.540 0.443 1.00 97.00 91 TYR A O 1
ATOM 714 N N . LEU A 1 92 ? -6.848 -1.277 -1.424 1.00 96.69 92 LEU A N 1
ATOM 715 C CA . LEU A 1 92 ? -7.661 -0.203 -0.884 1.00 96.69 92 LEU A CA 1
ATOM 716 C C . LEU A 1 92 ? -8.928 -0.025 -1.712 1.00 96.69 92 LEU A C 1
ATOM 718 O O . LEU A 1 92 ? -8.896 -0.102 -2.937 1.00 96.69 92 LEU A O 1
ATOM 722 N N . SER A 1 93 ? -10.029 0.291 -1.042 1.00 95.06 93 SER A N 1
ATOM 723 C CA . SER A 1 93 ? -11.233 0.804 -1.683 1.00 95.06 93 SER A CA 1
ATOM 724 C C . SER A 1 93 ? -11.197 2.333 -1.785 1.00 95.06 93 SER A C 1
ATOM 726 O O . SER A 1 93 ? -10.626 3.041 -0.941 1.00 95.06 93 SER A O 1
ATOM 728 N N . GLY A 1 94 ? -11.828 2.863 -2.833 1.00 91.75 94 GLY A N 1
ATOM 729 C CA . GLY A 1 94 ? -12.009 4.299 -3.048 1.00 91.75 94 GLY A CA 1
ATOM 730 C C . GLY A 1 94 ? -10.753 5.054 -3.506 1.00 91.75 94 GLY A C 1
ATOM 731 O O . GLY A 1 94 ? -9.782 4.480 -3.985 1.00 91.75 94 GLY A O 1
ATOM 732 N N . ARG A 1 95 ? -10.781 6.383 -3.358 1.00 91.00 95 ARG A N 1
ATOM 733 C CA . ARG A 1 95 ? -9.741 7.326 -3.821 1.00 91.00 95 ARG A CA 1
ATOM 734 C C . ARG A 1 95 ? -8.914 7.865 -2.647 1.00 91.00 95 ARG A C 1
ATOM 736 O O . ARG A 1 95 ? -9.444 7.954 -1.541 1.00 91.00 95 ARG A O 1
ATOM 743 N N . PRO A 1 96 ? -7.622 8.205 -2.811 1.00 89.81 96 PRO A N 1
ATOM 744 C CA . PRO A 1 96 ? -6.926 8.448 -4.081 1.00 89.81 96 PRO A CA 1
ATOM 745 C C . PRO A 1 96 ? -6.157 7.253 -4.663 1.00 89.81 96 PRO A C 1
ATOM 747 O O . PRO A 1 96 ? -5.748 7.324 -5.816 1.00 89.81 96 PRO A O 1
ATOM 750 N N . PHE A 1 97 ? -5.963 6.173 -3.903 1.00 93.94 97 PHE A N 1
ATOM 751 C CA . PHE A 1 97 ? -5.220 4.991 -4.346 1.00 93.94 97 PHE A CA 1
ATOM 752 C C . PHE A 1 97 ? -6.060 3.732 -4.200 1.00 93.94 97 PHE A C 1
ATOM 754 O O . PHE A 1 97 ? -6.693 3.535 -3.165 1.00 93.94 97 PHE A O 1
ATOM 761 N N . HIS A 1 98 ? -5.977 2.865 -5.203 1.00 94.19 98 HIS A N 1
ATOM 762 C CA . HIS A 1 98 ? -6.558 1.524 -5.188 1.00 94.19 98 HIS A CA 1
ATOM 763 C C . HIS A 1 98 ? -5.579 0.478 -4.633 1.00 94.19 98 HIS A C 1
ATOM 765 O O . HIS A 1 98 ? -5.966 -0.570 -4.119 1.00 94.19 98 HIS A O 1
ATOM 771 N N . ARG A 1 99 ? -4.274 0.747 -4.739 1.00 95.81 99 ARG A N 1
ATOM 772 C CA . ARG A 1 99 ? -3.222 -0.175 -4.306 1.00 95.81 99 ARG A CA 1
ATOM 773 C C . ARG A 1 99 ? -2.025 0.588 -3.762 1.00 95.81 99 ARG A C 1
ATOM 775 O O . ARG A 1 99 ? -1.608 1.580 -4.357 1.00 95.81 99 ARG A O 1
ATOM 782 N N . VAL A 1 100 ? -1.456 0.101 -2.667 1.00 95.75 100 VAL A N 1
ATOM 783 C CA . VAL A 1 100 ? -0.198 0.599 -2.100 1.00 95.75 100 VAL A CA 1
ATOM 784 C C . VAL A 1 100 ? 0.793 -0.557 -2.065 1.00 95.75 100 VAL A C 1
ATOM 786 O O . VAL A 1 100 ? 0.494 -1.606 -1.502 1.00 95.75 100 VAL A O 1
ATOM 789 N N . VAL A 1 101 ? 1.949 -0.385 -2.697 1.00 95.44 101 VAL A N 1
ATOM 790 C CA . VAL A 1 101 ? 3.016 -1.388 -2.779 1.00 95.44 101 VAL A CA 1
ATOM 791 C C . VAL A 1 101 ? 4.228 -0.854 -2.036 1.00 95.44 101 VAL A C 1
ATOM 793 O O . VAL A 1 101 ? 4.776 0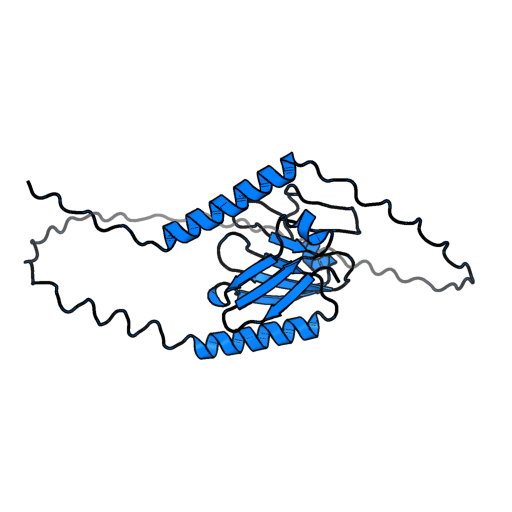.181 -2.419 1.00 95.44 101 VAL A O 1
ATOM 796 N N . VAL A 1 102 ? 4.635 -1.547 -0.977 1.00 95.00 102 VAL A N 1
ATOM 797 C CA . VAL A 1 102 ? 5.729 -1.126 -0.095 1.00 95.00 102 VAL A CA 1
ATOM 798 C C . VAL A 1 102 ? 6.738 -2.250 0.103 1.00 95.00 102 VAL A C 1
ATOM 800 O O . VAL A 1 102 ? 6.378 -3.397 0.364 1.00 95.00 102 VAL A O 1
ATOM 803 N N . ASP A 1 103 ? 8.007 -1.897 -0.028 1.00 93.69 103 ASP A N 1
ATOM 804 C CA . ASP A 1 103 ? 9.155 -2.748 0.274 1.00 93.69 103 ASP A CA 1
ATOM 805 C C . ASP A 1 103 ? 9.513 -2.627 1.766 1.00 93.69 103 ASP A C 1
ATOM 807 O O . ASP A 1 103 ? 9.604 -1.519 2.304 1.00 93.69 103 ASP A O 1
ATOM 811 N N . VAL A 1 104 ? 9.638 -3.767 2.447 1.00 92.75 104 VAL A N 1
ATOM 812 C CA . VAL A 1 104 ? 9.831 -3.885 3.903 1.00 92.75 104 VAL A CA 1
ATOM 813 C C . VAL A 1 104 ? 10.776 -5.047 4.210 1.00 92.75 104 VAL A C 1
ATOM 815 O O . VAL A 1 104 ? 10.739 -6.051 3.506 1.00 92.75 104 VAL A O 1
ATOM 818 N N . ASP A 1 105 ? 11.572 -4.955 5.283 1.00 90.31 105 ASP A N 1
ATOM 819 C CA . ASP A 1 105 ? 12.584 -5.984 5.611 1.00 90.31 105 ASP A CA 1
ATOM 820 C C . ASP A 1 105 ? 11.988 -7.385 5.803 1.00 90.31 105 ASP A C 1
ATOM 822 O O . ASP A 1 105 ? 12.551 -8.383 5.372 1.00 90.31 105 ASP A O 1
ATOM 826 N N . GLN A 1 106 ? 10.860 -7.465 6.513 1.00 93.25 106 GLN A N 1
ATOM 827 C CA . GLN A 1 106 ? 10.241 -8.722 6.937 1.00 93.25 106 GLN A CA 1
ATOM 828 C C . GLN A 1 106 ? 8.782 -8.746 6.470 1.00 93.25 106 GLN A C 1
ATOM 830 O O . GLN A 1 106 ? 7.873 -8.519 7.280 1.00 93.25 106 GLN A O 1
ATOM 835 N N . PRO A 1 107 ? 8.537 -8.974 5.167 1.00 94.50 107 PRO A N 1
ATOM 836 C CA . PRO A 1 107 ? 7.216 -8.823 4.566 1.00 94.50 107 PRO A CA 1
ATOM 837 C C . PRO A 1 107 ? 6.173 -9.726 5.221 1.00 94.50 107 PRO A C 1
ATOM 839 O O . PRO A 1 107 ? 5.083 -9.250 5.527 1.00 94.50 107 PRO A O 1
ATOM 842 N N . ASP A 1 108 ? 6.522 -10.969 5.555 1.00 96.44 108 ASP A N 1
ATOM 843 C CA . ASP A 1 108 ? 5.596 -11.907 6.200 1.00 96.44 108 ASP A CA 1
ATOM 844 C C . ASP A 1 108 ? 5.208 -11.480 7.617 1.00 96.44 108 ASP A C 1
ATOM 846 O O . ASP A 1 108 ? 4.039 -11.559 8.003 1.00 96.44 108 ASP A O 1
ATOM 850 N N . ARG A 1 109 ? 6.168 -10.976 8.406 1.00 95.81 109 ARG A N 1
ATOM 851 C CA . ARG A 1 109 ? 5.881 -10.489 9.766 1.00 95.81 109 ARG A CA 1
ATOM 852 C C . ARG A 1 109 ? 5.004 -9.243 9.728 1.00 95.81 109 ARG A C 1
ATOM 854 O O . ARG A 1 109 ? 4.058 -9.127 10.507 1.00 95.81 109 ARG A O 1
ATOM 861 N N . VAL A 1 110 ? 5.295 -8.327 8.808 1.00 95.50 110 VAL A N 1
ATOM 862 C CA . VAL A 1 110 ? 4.489 -7.122 8.584 1.00 95.50 110 VAL A CA 1
ATOM 863 C C . VAL A 1 110 ? 3.081 -7.490 8.121 1.00 95.50 110 VAL A C 1
ATOM 865 O O . VAL A 1 110 ? 2.115 -6.951 8.656 1.00 95.50 110 VAL A O 1
ATOM 868 N N . HIS A 1 111 ? 2.955 -8.427 7.183 1.00 96.62 111 HIS A N 1
ATOM 869 C CA . HIS A 1 111 ? 1.677 -8.920 6.680 1.00 96.62 111 HIS A CA 1
ATOM 870 C C . HIS A 1 111 ? 0.807 -9.490 7.803 1.00 96.62 111 HIS A C 1
ATOM 872 O O . HIS A 1 111 ? -0.295 -8.997 8.029 1.00 96.62 111 HIS A O 1
ATOM 878 N N . ARG A 1 112 ? 1.343 -10.429 8.597 1.00 97.12 112 ARG A N 1
ATOM 879 C CA . ARG A 1 112 ? 0.633 -10.999 9.758 1.00 97.12 112 ARG A CA 1
ATOM 880 C C . ARG A 1 112 ? 0.196 -9.924 10.754 1.00 97.12 112 ARG A C 1
ATOM 882 O O . ARG A 1 112 ? -0.899 -9.999 11.304 1.00 97.12 112 ARG A O 1
ATOM 889 N N . ARG A 1 113 ? 1.030 -8.901 10.976 1.00 96.50 113 ARG A N 1
ATOM 890 C CA . ARG A 1 113 ? 0.704 -7.776 11.865 1.00 96.50 113 ARG A CA 1
ATOM 891 C C . ARG A 1 113 ? -0.440 -6.917 11.316 1.00 96.50 113 ARG A C 1
ATOM 893 O O . ARG A 1 113 ? -1.283 -6.477 12.095 1.00 96.50 113 ARG A O 1
ATOM 900 N N . ILE A 1 114 ? -0.474 -6.671 10.005 1.00 95.88 114 ILE A N 1
ATOM 901 C CA . ILE A 1 114 ? -1.568 -5.944 9.347 1.00 95.88 114 ILE A CA 1
ATOM 902 C C . ILE A 1 114 ? -2.857 -6.766 9.415 1.00 95.88 114 ILE A C 1
ATOM 904 O O . ILE A 1 114 ? -3.884 -6.227 9.819 1.00 95.88 114 ILE A O 1
ATOM 908 N N . ASP A 1 115 ? -2.804 -8.060 9.106 1.00 96.12 115 ASP A N 1
ATOM 909 C CA . ASP A 1 115 ? -3.973 -8.943 9.142 1.00 96.12 115 ASP A CA 1
ATOM 910 C C . ASP A 1 115 ? -4.567 -9.063 10.545 1.00 96.12 115 ASP A C 1
ATOM 912 O O . ASP A 1 115 ? -5.778 -8.911 10.723 1.00 96.12 115 ASP A O 1
ATOM 916 N N . ALA A 1 116 ? -3.725 -9.246 11.566 1.00 95.88 116 ALA A N 1
ATOM 917 C CA . ALA A 1 116 ? -4.165 -9.258 12.958 1.00 95.88 116 ALA A CA 1
ATOM 918 C C . ALA A 1 116 ? -4.870 -7.943 13.339 1.00 95.88 116 ALA A C 1
ATOM 920 O O . ALA A 1 116 ? -5.924 -7.957 13.980 1.00 95.88 116 ALA A O 1
ATOM 921 N N . ALA A 1 117 ? -4.333 -6.803 12.897 1.00 94.94 117 ALA A N 1
ATOM 922 C CA . ALA A 1 117 ? -4.933 -5.498 13.146 1.00 94.94 117 ALA A CA 1
ATOM 923 C C . ALA A 1 117 ? -6.249 -5.290 12.381 1.00 94.94 117 ALA A C 1
ATOM 925 O O . ALA A 1 117 ? -7.203 -4.743 12.939 1.00 94.94 117 ALA A O 1
ATOM 926 N N . LEU A 1 118 ? -6.341 -5.774 11.139 1.00 94.12 118 LEU A N 1
ATOM 927 C CA . LEU A 1 118 ? -7.570 -5.747 10.346 1.00 94.12 118 LEU A CA 1
ATOM 928 C C . LEU A 1 118 ? -8.666 -6.583 11.005 1.00 94.12 118 LEU A C 1
ATOM 930 O O . LEU A 1 118 ? -9.783 -6.091 11.177 1.00 94.12 118 LEU A O 1
ATOM 934 N N . LEU A 1 119 ? -8.348 -7.805 11.436 1.00 93.88 119 LEU A N 1
ATOM 935 C CA . LEU A 1 119 ? -9.275 -8.671 12.166 1.00 93.88 119 LEU A CA 1
ATOM 936 C C . LEU A 1 119 ? -9.748 -8.017 13.466 1.00 93.88 119 LEU A C 1
ATOM 938 O O . LEU A 1 119 ? -10.949 -8.005 13.745 1.00 93.88 119 LEU A O 1
ATOM 942 N N . HIS A 1 120 ? -8.833 -7.421 14.233 1.00 91.88 120 HIS A N 1
ATOM 943 C CA . HIS A 1 120 ? -9.178 -6.706 15.460 1.00 91.88 120 HIS A CA 1
ATOM 944 C C . HIS A 1 120 ? -10.094 -5.505 15.178 1.00 91.88 120 HIS A C 1
ATOM 946 O O . HIS A 1 120 ? -11.118 -5.333 15.835 1.00 91.88 120 HIS A O 1
ATOM 952 N N . SER A 1 121 ? -9.790 -4.705 14.152 1.00 89.06 121 SER A N 1
ATOM 953 C CA . SER A 1 121 ? -10.606 -3.542 13.781 1.00 89.06 121 SER A CA 1
ATOM 954 C C . SER A 1 121 ? -12.033 -3.928 13.369 1.00 89.06 121 SER A C 1
ATOM 956 O O . SER A 1 121 ? -12.991 -3.285 13.799 1.00 89.06 121 SER A O 1
ATOM 958 N N . LYS A 1 122 ? -12.193 -5.020 12.605 1.00 85.94 122 LYS A N 1
ATOM 959 C CA . LYS A 1 122 ? -13.499 -5.531 12.165 1.00 85.94 122 LYS A CA 1
ATOM 960 C C . LYS A 1 122 ? -14.335 -6.033 13.338 1.00 85.94 122 LYS A C 1
ATOM 962 O O . LYS A 1 122 ? -15.530 -5.755 13.373 1.00 85.94 122 LYS A O 1
ATOM 967 N N . LYS A 1 123 ? -13.713 -6.697 14.320 1.00 84.81 123 LYS A N 1
ATOM 968 C CA . LYS A 1 123 ? -14.377 -7.132 15.563 1.00 84.81 123 LYS A CA 1
ATOM 969 C C . LYS A 1 123 ? -14.852 -5.960 16.422 1.00 84.81 123 LYS A C 1
ATOM 971 O O . LYS A 1 123 ? -15.887 -6.071 17.071 1.00 84.81 123 LYS A O 1
ATOM 976 N N . THR A 1 124 ? -14.138 -4.836 16.401 1.00 76.25 124 THR A N 1
ATOM 977 C CA . THR A 1 124 ? -14.472 -3.646 17.205 1.00 76.25 124 THR A CA 1
ATOM 978 C C . THR A 1 124 ? -15.435 -2.689 16.493 1.00 76.25 124 THR A C 1
ATOM 980 O O . THR A 1 124 ? -16.147 -1.919 17.139 1.00 76.25 124 THR A O 1
ATOM 983 N N . SER A 1 125 ? -15.546 -2.767 15.164 1.00 64.06 125 SER A N 1
ATOM 984 C CA . SER A 1 125 ? -16.456 -1.927 14.375 1.00 64.06 125 SER A CA 1
ATOM 985 C C . SER A 1 125 ? -17.978 -2.235 14.418 1.00 64.06 125 SER A C 1
ATOM 987 O O . SER A 1 125 ? -18.735 -1.354 13.997 1.00 64.06 125 SER A O 1
ATOM 989 N N . PRO A 1 126 ? -18.514 -3.382 14.892 1.00 53.50 126 PRO A N 1
ATOM 990 C CA . PRO A 1 126 ? -19.875 -3.805 14.551 1.00 53.50 126 PRO A CA 1
ATOM 991 C C . PRO A 1 126 ? -20.989 -3.187 15.416 1.00 53.50 126 PRO A C 1
ATOM 993 O O . PRO A 1 126 ? -22.123 -3.645 15.356 1.00 53.50 126 PRO A O 1
ATOM 996 N N . ARG A 1 127 ? -20.731 -2.148 16.225 1.00 52.16 127 ARG A N 1
ATOM 997 C CA . ARG A 1 127 ? -21.757 -1.611 17.151 1.00 52.16 127 ARG A CA 1
ATOM 998 C C . ARG A 1 127 ? -22.088 -0.127 17.035 1.00 52.16 127 ARG A C 1
ATOM 1000 O O . ARG A 1 127 ? -22.974 0.339 17.749 1.00 52.16 127 ARG A O 1
ATOM 1007 N N . ARG A 1 128 ? -21.442 0.637 16.146 1.00 53.12 128 ARG A N 1
ATOM 1008 C CA . ARG A 1 128 ? -21.647 2.100 16.112 1.00 53.12 128 ARG A CA 1
ATOM 1009 C C . ARG A 1 128 ? -22.700 2.604 15.120 1.00 53.12 128 ARG A C 1
ATOM 1011 O O . ARG A 1 128 ? -23.148 3.734 15.285 1.00 53.12 128 ARG A O 1
ATOM 1018 N N . SER A 1 129 ? -23.129 1.804 14.140 1.00 50.53 129 SER A N 1
ATOM 1019 C CA . SER A 1 129 ? -24.034 2.274 13.075 1.00 50.53 129 SER A CA 1
ATOM 1020 C C . SER A 1 129 ? -25.529 2.142 13.390 1.00 50.53 129 SER A C 1
ATOM 1022 O O . SER A 1 129 ? -26.312 2.950 12.906 1.00 50.53 129 SER A O 1
ATOM 1024 N N . ILE A 1 130 ? -25.955 1.203 14.243 1.00 55.47 130 ILE A N 1
ATOM 1025 C CA . ILE A 1 130 ? -27.397 0.930 14.415 1.00 55.47 130 ILE A CA 1
ATOM 1026 C C . ILE A 1 130 ? -28.106 1.954 15.322 1.00 55.47 130 ILE A C 1
ATOM 1028 O O . ILE A 1 130 ? -29.281 2.249 15.125 1.00 55.47 130 ILE A O 1
ATOM 1032 N N . ARG A 1 131 ? -27.415 2.574 16.289 1.00 53.91 131 ARG A N 1
ATOM 1033 C CA . ARG A 1 131 ? -28.073 3.496 17.242 1.00 53.91 131 ARG A CA 1
ATOM 1034 C C . ARG A 1 131 ? -28.287 4.925 16.738 1.00 53.91 131 ARG A C 1
ATOM 1036 O O . ARG A 1 131 ? -29.007 5.667 17.396 1.00 53.91 131 ARG A O 1
ATOM 1043 N N . ARG A 1 132 ? -27.699 5.332 15.606 1.00 54.53 132 ARG A N 1
ATOM 1044 C CA . ARG A 1 132 ? -27.851 6.715 15.110 1.00 54.53 132 ARG A CA 1
ATOM 1045 C C . ARG A 1 132 ? -29.033 6.939 14.168 1.00 54.53 132 ARG A C 1
ATOM 1047 O O . ARG A 1 132 ? -29.421 8.086 14.015 1.00 54.53 132 ARG A O 1
ATOM 1054 N N . HIS A 1 133 ? -29.656 5.891 13.625 1.00 52.62 133 HIS A N 1
ATOM 1055 C CA . HIS A 1 133 ? -30.822 6.063 12.747 1.00 52.62 133 HIS A CA 1
ATOM 1056 C C . HIS A 1 133 ? -32.179 6.039 13.464 1.00 52.62 133 HIS A C 1
ATOM 1058 O O . HIS A 1 133 ? -33.157 6.516 12.902 1.00 52.62 133 HIS A O 1
ATOM 1064 N N . ARG A 1 134 ? -32.266 5.566 14.717 1.00 51.59 134 ARG A N 1
ATOM 1065 C CA . ARG A 1 134 ? -33.561 5.471 15.421 1.00 51.59 134 ARG A CA 1
ATOM 1066 C C . ARG A 1 134 ? -33.992 6.745 16.161 1.00 51.59 134 ARG A C 1
ATOM 1068 O O . ARG A 1 134 ? -35.052 6.745 16.767 1.00 51.59 134 ARG A O 1
ATOM 1075 N N . ARG A 1 135 ? -33.193 7.819 16.143 1.00 52.50 135 ARG A N 1
ATOM 1076 C CA . ARG A 1 135 ? -33.497 9.063 16.884 1.00 52.50 135 ARG A CA 1
ATOM 1077 C C . ARG A 1 135 ? -33.947 10.241 16.019 1.00 52.50 135 ARG A C 1
ATOM 1079 O O . ARG A 1 135 ? -34.105 11.326 16.552 1.00 52.50 135 ARG A O 1
ATOM 1086 N N . SER A 1 136 ? -34.166 10.029 14.722 1.00 55.62 136 SER A N 1
ATOM 1087 C CA . SER A 1 136 ? -34.603 11.091 13.798 1.00 55.62 136 SER A CA 1
ATOM 1088 C C . SER A 1 136 ? -35.974 10.832 13.168 1.00 55.62 136 SER A C 1
ATOM 1090 O O . SER A 1 136 ? -36.369 11.574 12.283 1.00 55.62 136 SER A O 1
ATOM 1092 N N . ALA A 1 137 ? -36.700 9.799 13.610 1.00 55.44 137 ALA A N 1
ATOM 1093 C CA . ALA A 1 137 ? -38.015 9.441 13.069 1.00 55.44 137 ALA A CA 1
ATOM 1094 C C . ALA A 1 137 ? -39.198 9.837 13.979 1.00 55.44 137 ALA A C 1
ATOM 1096 O O . ALA A 1 137 ? -40.311 9.406 13.718 1.00 55.44 137 ALA A O 1
ATOM 1097 N N . ALA A 1 138 ? -38.973 10.609 15.052 1.00 57.84 138 ALA A N 1
ATOM 1098 C CA . ALA A 1 138 ? -40.029 10.959 16.012 1.00 57.84 138 ALA A CA 1
ATOM 1099 C C . ALA A 1 138 ? -40.596 12.387 15.869 1.00 57.84 138 ALA A C 1
ATOM 1101 O O . ALA A 1 138 ? -41.559 12.690 16.553 1.00 57.84 138 ALA A O 1
ATOM 1102 N N . ASP A 1 139 ? -40.068 13.231 14.970 1.00 55.09 139 ASP A N 1
ATOM 1103 C CA . ASP A 1 139 ? -40.500 14.638 14.834 1.00 55.09 139 ASP A CA 1
ATOM 1104 C C . ASP A 1 139 ? -40.874 15.012 13.384 1.00 55.09 139 ASP A C 1
ATOM 1106 O O . ASP A 1 139 ? -40.444 16.039 12.855 1.00 55.09 139 ASP A O 1
ATOM 1110 N N . HIS A 1 140 ? -41.654 14.176 12.694 1.00 54.28 140 HIS A N 1
ATOM 1111 C CA . HIS A 1 140 ? -42.373 14.631 11.499 1.00 54.28 140 HIS A CA 1
ATOM 1112 C C . HIS A 1 140 ? -43.871 14.691 11.794 1.00 54.28 140 HIS A C 1
ATOM 1114 O O . HIS A 1 140 ? -44.485 13.632 11.920 1.00 54.28 140 HIS A O 1
ATOM 1120 N N . PRO A 1 141 ? -44.460 15.898 11.926 1.00 58.84 141 PRO A N 1
ATOM 1121 C CA . PRO A 1 141 ? -45.902 16.041 11.907 1.00 58.84 141 PRO A CA 1
ATOM 1122 C C . PRO A 1 141 ? -46.423 15.583 10.543 1.00 58.84 141 PRO A C 1
ATOM 1124 O O . PRO A 1 141 ? -46.002 16.060 9.489 1.00 58.84 141 PRO A O 1
ATOM 1127 N N . GLU A 1 142 ? -47.296 14.594 10.636 1.00 58.00 142 GLU A N 1
ATOM 1128 C CA . GLU A 1 142 ? -48.250 14.083 9.663 1.00 58.00 142 GLU A CA 1
ATOM 1129 C C . GLU A 1 142 ? -48.740 15.184 8.706 1.00 58.00 142 GLU A C 1
ATOM 1131 O O . GLU A 1 142 ? -49.521 16.057 9.077 1.00 58.00 142 GLU A O 1
ATOM 1136 N N . ALA A 1 143 ? -48.223 15.168 7.475 1.00 64.25 143 ALA A N 1
ATOM 1137 C CA . ALA A 1 143 ? -48.756 15.939 6.362 1.00 64.25 143 ALA A CA 1
ATOM 1138 C C . ALA A 1 143 ? -49.436 14.961 5.399 1.00 64.25 143 ALA A C 1
ATOM 1140 O O . ALA A 1 143 ? -48.821 13.986 4.958 1.00 64.25 143 ALA A O 1
ATOM 1141 N N . ASP A 1 144 ? -50.710 15.237 5.132 1.00 60.72 144 ASP A N 1
ATOM 1142 C CA . ASP A 1 144 ? -51.637 14.438 4.336 1.00 60.72 144 ASP A CA 1
ATOM 1143 C C . ASP A 1 144 ? -51.059 13.959 2.989 1.00 60.72 144 ASP A C 1
ATOM 1145 O O . ASP A 1 144 ? -50.430 14.741 2.265 1.00 60.72 144 ASP A O 1
ATOM 1149 N N . PRO A 1 145 ? -51.311 12.697 2.589 1.00 67.81 145 PRO A N 1
ATOM 1150 C CA . PRO A 1 145 ? -50.905 12.202 1.281 1.00 67.81 145 PRO A CA 1
ATOM 1151 C C . PRO A 1 145 ? -51.808 12.769 0.169 1.00 67.81 145 PRO A C 1
ATOM 1153 O O . PRO A 1 145 ? -53.028 12.573 0.207 1.00 67.81 145 PRO A O 1
ATOM 1156 N N . PRO A 1 146 ? -51.254 13.403 -0.885 1.00 62.06 146 PRO A N 1
ATOM 1157 C CA . PRO A 1 146 ? -52.016 13.658 -2.093 1.00 62.06 146 PRO A CA 1
ATOM 1158 C C . PRO A 1 146 ? -52.234 12.357 -2.874 1.00 62.06 146 PRO A C 1
ATOM 1160 O O . PRO A 1 146 ? -51.345 11.520 -3.041 1.00 62.06 146 PRO A O 1
ATOM 1163 N N . ARG A 1 147 ? -53.477 12.232 -3.333 1.00 53.00 147 ARG A N 1
ATOM 1164 C CA . ARG A 1 147 ? -54.048 11.156 -4.139 1.00 53.00 147 ARG A CA 1
ATOM 1165 C C . ARG A 1 147 ? -53.225 10.831 -5.391 1.00 53.00 147 ARG A C 1
ATOM 1167 O O . ARG A 1 147 ? -52.744 11.719 -6.084 1.00 53.00 147 ARG A O 1
ATOM 1174 N N . THR A 1 148 ? -53.144 9.523 -5.631 1.00 54.81 148 THR A N 1
ATOM 1175 C CA . THR A 1 148 ? -53.153 8.810 -6.917 1.00 54.81 148 THR A CA 1
ATOM 1176 C C . THR A 1 148 ? -53.047 9.651 -8.190 1.00 54.81 148 THR A C 1
ATOM 1178 O O . THR A 1 148 ? -53.958 10.402 -8.508 1.00 54.81 148 THR A O 1
ATOM 1181 N N . ASP A 1 149 ? -52.038 9.344 -9.011 1.00 51.47 149 ASP A N 1
ATOM 1182 C CA . ASP A 1 149 ? -52.304 9.140 -10.434 1.00 51.47 149 ASP A CA 1
ATOM 1183 C C . ASP A 1 149 ? -51.444 8.012 -11.012 1.00 51.47 149 ASP A C 1
ATOM 1185 O O . ASP A 1 149 ? -50.233 8.087 -11.228 1.00 51.47 149 ASP A O 1
ATOM 1189 N N . GLU A 1 150 ? -52.152 6.914 -11.218 1.00 54.00 150 GLU A N 1
ATOM 1190 C CA . GLU A 1 150 ? -51.750 5.665 -11.818 1.00 54.00 150 GLU A CA 1
ATOM 1191 C C . GLU A 1 150 ? -51.774 5.846 -13.340 1.00 54.00 150 GLU A C 1
ATOM 1193 O O . GLU A 1 150 ? -52.802 5.689 -13.996 1.00 54.00 150 GLU A O 1
ATOM 1198 N N . ARG A 1 151 ? -50.636 6.211 -13.942 1.00 47.88 151 ARG A N 1
ATOM 1199 C CA . ARG A 1 151 ? -50.502 6.196 -15.405 1.00 47.88 151 ARG A CA 1
ATOM 1200 C C . ARG A 1 151 ? -49.237 5.483 -15.853 1.00 47.88 151 ARG A C 1
ATOM 1202 O O . ARG A 1 151 ? -48.195 6.068 -16.111 1.00 47.88 151 ARG A O 1
ATOM 1209 N N . SER A 1 152 ? -49.413 4.173 -15.994 1.00 53.78 152 SER A N 1
ATOM 1210 C CA . SER A 1 152 ? -49.358 3.526 -17.304 1.00 53.78 152 SER A CA 1
ATOM 1211 C C . SER A 1 152 ? -48.207 3.972 -18.209 1.00 53.78 152 SER A C 1
ATOM 1213 O O . SER A 1 152 ? -48.305 4.986 -18.897 1.00 53.78 152 SER A O 1
ATOM 1215 N N . ARG A 1 153 ? -47.165 3.137 -18.283 1.00 51.72 153 ARG A N 1
ATOM 1216 C CA . ARG A 1 153 ? -46.439 2.848 -19.529 1.00 51.72 153 ARG A CA 1
ATOM 1217 C C . ARG A 1 153 ? -45.698 1.522 -19.400 1.00 51.72 153 ARG A C 1
ATOM 1219 O O . ARG A 1 153 ? -44.580 1.433 -18.907 1.00 51.72 153 ARG A O 1
ATOM 1226 N N . ARG A 1 154 ? -46.388 0.480 -19.864 1.00 52.31 154 ARG A N 1
ATOM 1227 C CA . ARG A 1 154 ? -45.793 -0.779 -20.310 1.00 52.31 154 ARG A CA 1
ATOM 1228 C C . ARG A 1 154 ? -44.853 -0.466 -21.480 1.00 52.31 154 ARG A C 1
ATOM 1230 O O . ARG A 1 154 ? -45.287 0.180 -22.428 1.00 52.31 154 ARG A O 1
ATOM 1237 N N . HIS A 1 155 ? -43.631 -0.985 -21.455 1.00 52.38 155 HIS A N 1
ATOM 1238 C CA . HIS A 1 155 ? -42.865 -1.248 -22.673 1.00 52.38 155 HIS A CA 1
ATOM 1239 C C . HIS A 1 155 ? -42.287 -2.668 -22.601 1.00 52.38 155 HIS A C 1
ATOM 1241 O O . HIS A 1 155 ? -41.514 -2.951 -21.685 1.00 52.38 155 HIS A O 1
ATOM 1247 N N . PRO A 1 156 ? -42.674 -3.567 -23.524 1.00 58.28 156 PRO A N 1
ATOM 1248 C CA . PRO A 1 156 ? -42.064 -4.883 -23.670 1.00 58.28 156 PRO A CA 1
ATOM 1249 C C . PRO A 1 156 ? -40.957 -4.904 -24.745 1.00 58.28 156 PRO A C 1
ATOM 1251 O O . PRO A 1 156 ? -41.172 -4.357 -25.821 1.00 58.28 156 PRO A O 1
ATOM 1254 N N . ALA A 1 157 ? -39.868 -5.641 -24.442 1.00 45.06 157 ALA A N 1
ATOM 1255 C CA . ALA A 1 157 ? -38.974 -6.429 -25.333 1.00 45.06 157 ALA A CA 1
ATOM 1256 C C . ALA A 1 157 ? -38.204 -5.684 -26.476 1.00 45.06 157 ALA A C 1
ATOM 1258 O O . ALA A 1 157 ? -38.571 -4.556 -26.779 1.00 45.06 157 ALA A O 1
ATOM 1259 N N . PRO A 1 158 ? -37.153 -6.250 -27.143 1.00 57.75 158 PRO A N 1
ATOM 1260 C CA . PRO A 1 158 ? -36.749 -7.666 -27.199 1.00 57.75 158 PRO A CA 1
ATOM 1261 C C . PRO A 1 158 ? -35.229 -8.006 -27.159 1.00 57.75 158 PRO A C 1
ATOM 1263 O O . PRO A 1 158 ? -34.351 -7.176 -27.354 1.00 57.75 158 PRO A O 1
ATOM 1266 N N . ASN A 1 159 ? -34.983 -9.299 -26.910 1.00 47.25 159 ASN A N 1
ATOM 1267 C CA . ASN A 1 159 ? -33.986 -10.221 -27.481 1.00 47.25 159 ASN A CA 1
ATOM 1268 C C . ASN A 1 159 ? -32.623 -9.724 -28.007 1.00 47.25 159 ASN A C 1
ATOM 1270 O O . ASN A 1 159 ? -32.533 -9.056 -29.027 1.00 47.25 159 ASN A O 1
ATOM 1274 N N . GLY A 1 160 ? -31.574 -10.341 -27.448 1.00 47.06 160 GLY A N 1
ATOM 1275 C CA . GLY A 1 160 ? -30.709 -11.240 -28.222 1.00 47.06 160 GLY A CA 1
ATOM 1276 C C . GLY A 1 160 ? -29.562 -10.613 -29.012 1.00 47.06 160 GLY A C 1
ATOM 1277 O O . GLY A 1 160 ? -29.735 -10.205 -30.153 1.00 47.06 160 GLY A O 1
ATOM 1278 N N . ALA A 1 161 ? -28.347 -10.709 -28.469 1.00 52.12 161 ALA A N 1
ATOM 1279 C CA . ALA A 1 161 ? -27.136 -10.764 -29.282 1.00 52.12 161 ALA A CA 1
ATOM 1280 C C . ALA A 1 161 ? -26.187 -11.849 -28.727 1.00 52.12 161 ALA A C 1
ATOM 1282 O O . ALA A 1 161 ? -25.945 -11.874 -27.517 1.00 52.12 161 ALA A O 1
ATOM 1283 N N . PRO A 1 162 ? -25.690 -12.767 -29.577 1.00 60.72 162 PRO A N 1
ATOM 1284 C CA . PRO A 1 162 ? -24.832 -13.873 -29.173 1.00 60.72 162 PRO A CA 1
ATOM 1285 C C . PRO A 1 162 ? -23.398 -13.428 -28.865 1.00 60.72 162 PRO A C 1
ATOM 1287 O O . PRO A 1 162 ? -22.833 -12.530 -29.484 1.00 60.72 162 PRO A O 1
ATOM 1290 N N . VAL A 1 163 ? -22.819 -14.129 -27.895 1.00 58.75 163 VAL A N 1
ATOM 1291 C CA . VAL A 1 163 ? -21.427 -14.056 -27.449 1.00 58.75 163 VAL A CA 1
ATOM 1292 C C . VAL A 1 163 ? -20.503 -14.626 -28.536 1.00 58.75 163 VAL A C 1
ATOM 1294 O O . VAL A 1 163 ? -20.688 -15.786 -28.909 1.00 58.75 163 VAL A O 1
ATOM 1297 N N . PRO A 1 164 ? -19.476 -13.903 -29.020 1.00 59.78 164 PRO A N 1
ATOM 1298 C CA . PRO A 1 164 ? -18.396 -14.534 -29.762 1.00 59.78 164 PRO A CA 1
ATOM 1299 C C . PRO A 1 164 ? -17.437 -15.242 -28.798 1.00 59.78 164 PRO A C 1
ATOM 1301 O O . PRO A 1 164 ? -16.805 -14.633 -27.931 1.00 59.78 164 PRO A O 1
ATOM 1304 N N . ALA A 1 165 ? -17.342 -16.558 -28.974 1.00 49.56 165 ALA A N 1
ATOM 1305 C CA . ALA A 1 165 ? -16.318 -17.408 -28.396 1.00 49.56 165 ALA A CA 1
ATOM 1306 C C . ALA A 1 165 ? -14.944 -17.030 -28.971 1.00 49.56 165 ALA A C 1
ATOM 1308 O O . ALA A 1 165 ? -14.690 -17.220 -30.159 1.00 49.56 165 ALA A O 1
ATOM 1309 N N . HIS A 1 166 ? -14.040 -16.534 -28.126 1.00 45.44 166 HIS A N 1
ATOM 1310 C CA . HIS A 1 166 ? -12.626 -16.421 -28.470 1.00 45.44 166 HIS A CA 1
ATOM 1311 C C . HIS A 1 166 ? -11.818 -17.479 -27.722 1.00 45.44 166 HIS A C 1
ATOM 1313 O O . HIS A 1 166 ? -11.491 -17.339 -26.547 1.00 45.44 166 HIS A O 1
ATOM 1319 N N . ALA A 1 167 ? -11.580 -18.557 -28.469 1.00 42.22 167 ALA A N 1
ATOM 1320 C CA . ALA A 1 167 ? -10.331 -19.291 -28.622 1.00 42.22 167 ALA A CA 1
ATOM 1321 C C . ALA A 1 167 ? -9.353 -19.296 -27.435 1.00 42.22 167 ALA A C 1
ATOM 1323 O O . ALA A 1 167 ? -8.590 -18.358 -27.203 1.00 42.22 167 ALA A O 1
ATOM 1324 N N . SER A 1 168 ? -9.307 -20.459 -26.789 1.00 42.56 168 SER A N 1
ATOM 1325 C CA . SER A 1 168 ? -8.135 -21.009 -26.119 1.00 42.56 168 SER A CA 1
ATOM 1326 C C . SER A 1 168 ? -6.905 -20.922 -27.028 1.00 42.56 168 SER A C 1
ATOM 1328 O O . SER A 1 168 ? -6.879 -21.521 -28.099 1.00 42.56 168 SER A O 1
ATOM 1330 N N . ALA A 1 169 ? -5.876 -20.202 -26.585 1.00 40.72 169 ALA A N 1
ATOM 1331 C CA . ALA A 1 169 ? -4.527 -20.332 -27.115 1.00 40.72 169 ALA A CA 1
ATOM 1332 C C . ALA A 1 169 ? -3.678 -21.035 -26.057 1.00 40.72 169 ALA A C 1
ATOM 1334 O O . ALA A 1 169 ? -3.227 -20.442 -25.076 1.00 40.72 169 ALA A O 1
ATOM 1335 N N . GLU A 1 170 ? -3.528 -22.337 -26.269 1.00 38.69 170 GLU A N 1
ATOM 1336 C CA . GLU A 1 170 ? -2.503 -23.181 -25.679 1.00 38.69 170 GLU A CA 1
ATOM 1337 C C . GLU A 1 170 ? -1.128 -22.577 -25.993 1.00 38.69 170 GLU A C 1
ATOM 1339 O O . GLU A 1 170 ? -0.733 -22.489 -27.155 1.00 38.69 170 GLU A O 1
ATOM 1344 N N . CYS A 1 171 ? -0.374 -22.177 -24.968 1.00 31.19 171 CYS A N 1
ATOM 1345 C CA . CYS A 1 171 ? 1.062 -21.969 -25.115 1.00 31.19 171 CYS A CA 1
ATOM 1346 C C . CYS A 1 171 ? 1.785 -23.110 -24.414 1.00 31.19 171 CYS A C 1
ATOM 1348 O O . CYS A 1 171 ? 1.720 -23.284 -23.198 1.00 31.19 171 CYS A O 1
ATOM 1350 N N . ARG A 1 172 ? 2.412 -23.906 -25.274 1.00 38.44 172 ARG A N 1
ATOM 1351 C CA . ARG A 1 172 ? 3.105 -25.154 -25.020 1.00 38.44 172 ARG A CA 1
ATOM 1352 C C . ARG A 1 172 ? 4.306 -24.955 -24.102 1.00 38.44 172 ARG A C 1
ATOM 1354 O O . ARG A 1 172 ? 5.047 -23.979 -24.192 1.00 38.44 172 ARG A O 1
ATOM 1361 N N . THR A 1 173 ? 4.488 -25.968 -23.273 1.00 35.44 173 THR A N 1
ATOM 1362 C CA . THR A 1 173 ? 5.725 -26.406 -22.635 1.00 35.44 173 THR A CA 1
ATOM 1363 C C . THR A 1 173 ? 6.920 -26.359 -23.588 1.00 35.44 173 THR A C 1
ATOM 1365 O O . THR A 1 173 ? 6.888 -26.980 -24.649 1.00 35.44 173 THR A O 1
ATOM 1368 N N . ALA A 1 174 ? 7.996 -25.696 -23.169 1.00 36.84 174 ALA A N 1
ATOM 1369 C CA . ALA A 1 174 ? 9.336 -25.922 -23.695 1.00 36.84 174 ALA A CA 1
ATOM 1370 C C . ALA A 1 174 ? 10.234 -26.344 -22.529 1.00 36.84 174 ALA A C 1
ATOM 1372 O O . ALA A 1 174 ? 10.730 -25.525 -21.757 1.00 36.84 174 ALA A O 1
ATOM 1373 N N . THR A 1 175 ? 10.351 -27.662 -22.395 1.00 38.81 175 THR A N 1
ATOM 1374 C CA . THR A 1 175 ? 11.389 -28.373 -21.656 1.00 38.81 175 THR A CA 1
ATOM 1375 C C . THR A 1 175 ? 12.728 -28.098 -22.334 1.00 38.81 175 THR A C 1
ATOM 1377 O O . THR A 1 175 ? 12.846 -28.244 -23.548 1.00 38.81 175 THR A O 1
ATOM 1380 N N . GLY A 1 176 ? 13.723 -27.690 -21.555 1.00 35.47 176 GLY A N 1
ATOM 1381 C CA . GLY A 1 176 ? 15.087 -27.457 -22.015 1.00 35.47 176 GLY A CA 1
ATOM 1382 C C . GLY A 1 176 ? 16.052 -27.695 -20.865 1.00 35.47 176 GLY A C 1
ATOM 1383 O O . GLY A 1 176 ? 16.472 -26.756 -20.197 1.00 35.47 176 GLY A O 1
ATOM 1384 N N . GLU A 1 177 ? 16.330 -28.968 -20.604 1.00 34.47 177 GLU A N 1
ATOM 1385 C CA . GLU A 1 177 ? 17.491 -29.426 -19.844 1.00 34.47 177 GLU A CA 1
ATOM 1386 C C . GLU A 1 177 ? 18.754 -29.298 -20.706 1.00 34.47 177 GLU A C 1
ATOM 1388 O O . GLU A 1 177 ? 18.704 -29.685 -21.870 1.00 34.47 177 GLU A O 1
ATOM 1393 N N . GLN A 1 178 ? 19.858 -28.798 -20.126 1.00 36.88 178 GLN A N 1
ATOM 1394 C CA . GLN A 1 178 ? 21.267 -29.246 -20.283 1.00 36.88 178 GLN A CA 1
ATOM 1395 C C . GLN A 1 178 ? 22.268 -28.127 -19.899 1.00 36.88 178 GLN A C 1
ATOM 1397 O O . GLN A 1 178 ? 21.930 -26.950 -19.995 1.00 36.88 178 GLN A O 1
ATOM 1402 N N . PRO A 1 179 ? 23.533 -28.439 -19.542 1.00 43.44 179 PRO A N 1
ATOM 1403 C CA . PRO A 1 179 ? 23.979 -29.201 -18.376 1.00 43.44 179 PRO A CA 1
ATOM 1404 C C . PRO A 1 179 ? 25.020 -28.410 -17.541 1.00 43.44 179 PRO A C 1
ATOM 1406 O O . PRO A 1 179 ? 25.432 -27.302 -17.879 1.00 43.44 179 PRO A O 1
ATOM 1409 N N . CYS A 1 180 ? 25.461 -29.013 -16.434 1.00 32.38 180 CYS A N 1
ATOM 1410 C CA . CYS A 1 180 ? 26.577 -28.568 -15.599 1.00 32.38 180 CYS A CA 1
ATOM 1411 C C . CYS A 1 180 ? 27.898 -28.391 -16.370 1.00 32.38 180 CYS A C 1
ATOM 1413 O O . CYS A 1 180 ? 28.347 -29.313 -17.047 1.00 32.38 180 CYS A O 1
ATOM 1415 N N . ALA A 1 181 ? 28.591 -27.280 -16.113 1.00 32.16 181 ALA A N 1
ATOM 1416 C CA . ALA A 1 181 ? 30.049 -27.214 -16.127 1.00 32.16 181 ALA A CA 1
ATOM 1417 C C . ALA A 1 181 ? 30.523 -26.152 -15.123 1.00 32.16 181 ALA A C 1
ATOM 1419 O O . ALA A 1 181 ? 30.057 -25.014 -15.122 1.00 32.16 181 ALA A O 1
ATOM 1420 N N . ALA A 1 182 ? 31.419 -26.573 -14.236 1.00 35.12 182 ALA A N 1
ATOM 1421 C CA . ALA A 1 182 ? 32.101 -25.751 -13.252 1.00 35.12 182 ALA A CA 1
ATOM 1422 C C . ALA A 1 182 ? 33.110 -24.801 -13.917 1.00 35.12 182 ALA A C 1
ATOM 1424 O O . ALA A 1 182 ? 33.792 -25.194 -14.860 1.00 35.12 182 ALA A O 1
ATOM 1425 N N . ALA A 1 183 ? 33.264 -23.593 -13.372 1.00 34.00 183 ALA A N 1
ATOM 1426 C CA . ALA A 1 183 ? 34.473 -22.795 -13.538 1.00 34.00 183 ALA A CA 1
ATOM 1427 C C . ALA A 1 183 ? 34.655 -21.850 -12.341 1.00 34.00 183 ALA A C 1
ATOM 1429 O O . ALA A 1 183 ? 33.702 -21.252 -11.842 1.00 34.00 183 ALA A O 1
ATOM 1430 N N . LEU A 1 184 ? 35.904 -21.801 -11.891 1.00 37.94 184 LEU A N 1
ATOM 1431 C CA . LEU A 1 184 ? 36.475 -21.027 -10.798 1.00 37.94 184 LEU A CA 1
ATOM 1432 C C . LEU A 1 184 ? 36.368 -19.501 -10.987 1.00 37.94 184 LEU A C 1
ATOM 1434 O O . LEU A 1 184 ? 36.309 -19.002 -12.104 1.00 37.94 184 LEU A O 1
ATOM 1438 N N . GLU A 1 185 ? 36.440 -18.814 -9.842 1.00 38.31 185 GLU A N 1
ATOM 1439 C CA . GLU A 1 185 ? 37.072 -17.507 -9.583 1.00 38.31 185 GLU A CA 1
ATOM 1440 C C . GLU A 1 185 ? 36.899 -16.338 -10.572 1.00 38.31 185 GLU A C 1
ATOM 1442 O O . GLU A 1 185 ? 37.546 -16.262 -11.610 1.00 38.31 185 GLU A O 1
ATOM 1447 N N . ALA A 1 186 ? 36.191 -15.301 -10.110 1.00 40.38 186 ALA A N 1
ATOM 1448 C CA . ALA A 1 186 ? 36.692 -13.921 -10.108 1.00 40.38 186 ALA A CA 1
ATOM 1449 C C . ALA A 1 186 ? 35.838 -13.073 -9.148 1.00 40.38 186 ALA A C 1
ATOM 1451 O O . AL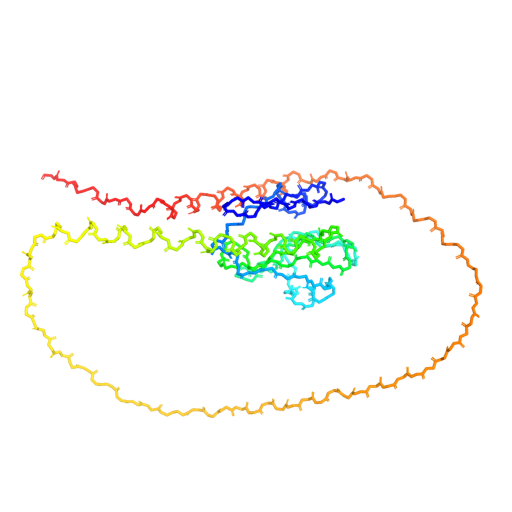A A 1 186 ? 34.612 -13.021 -9.263 1.00 40.38 186 ALA A O 1
ATOM 1452 N N . ALA A 1 187 ? 36.476 -12.410 -8.182 1.00 46.34 187 ALA A N 1
ATOM 1453 C CA . ALA A 1 187 ? 35.814 -11.467 -7.286 1.00 46.34 187 ALA A CA 1
ATOM 1454 C C . ALA A 1 187 ? 35.232 -10.278 -8.085 1.00 46.34 187 ALA A C 1
ATOM 1456 O O . ALA A 1 187 ? 35.949 -9.688 -8.897 1.00 46.34 187 ALA A O 1
ATOM 1457 N N . PRO A 1 188 ? 33.959 -9.884 -7.883 1.00 56.31 188 PRO A N 1
ATOM 1458 C CA . PRO A 1 188 ? 33.397 -8.740 -8.586 1.00 56.31 188 PRO A CA 1
ATOM 1459 C C . PRO A 1 188 ? 33.971 -7.430 -8.034 1.00 56.31 188 PRO A C 1
ATOM 1461 O O . PRO A 1 188 ? 33.922 -7.166 -6.832 1.00 56.31 188 PRO A O 1
ATOM 1464 N N . ALA A 1 189 ? 34.477 -6.597 -8.943 1.00 55.94 189 ALA A N 1
ATOM 1465 C CA . ALA A 1 189 ? 34.874 -5.223 -8.671 1.00 55.94 189 ALA A CA 1
ATOM 1466 C C . ALA A 1 189 ? 33.741 -4.442 -7.978 1.00 55.94 189 ALA A C 1
ATOM 1468 O O . ALA A 1 189 ? 32.568 -4.540 -8.354 1.00 55.94 189 ALA A O 1
ATOM 1469 N N . LEU A 1 190 ? 34.114 -3.664 -6.960 1.00 60.06 190 LEU A N 1
AT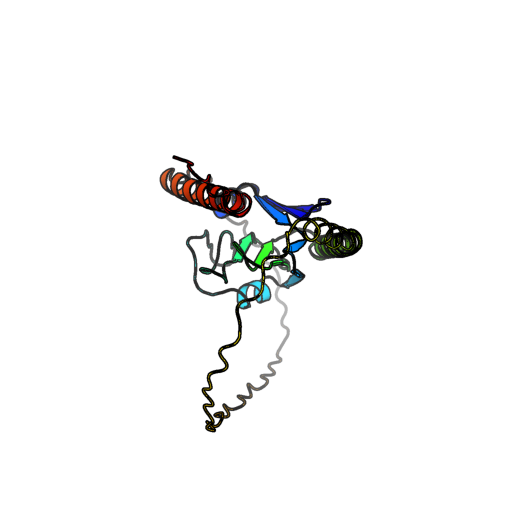OM 1470 C CA . LEU A 1 190 ? 33.217 -2.790 -6.207 1.00 60.06 190 LEU A CA 1
ATOM 1471 C C . LEU A 1 190 ? 32.468 -1.831 -7.157 1.00 60.06 190 LEU A C 1
ATOM 1473 O O . LEU A 1 190 ? 33.091 -1.238 -8.040 1.00 60.06 190 LEU A O 1
ATOM 1477 N N . PRO A 1 191 ? 31.143 -1.652 -6.998 1.00 68.06 191 PRO A N 1
ATOM 1478 C CA . PRO A 1 191 ? 30.390 -0.692 -7.796 1.00 68.06 191 PRO A CA 1
ATOM 1479 C C . PRO A 1 191 ? 30.822 0.752 -7.474 1.00 68.06 191 PRO A C 1
ATOM 1481 O O . PRO A 1 191 ? 31.139 1.041 -6.318 1.00 68.06 191 PRO A O 1
ATOM 1484 N N . PRO A 1 192 ? 30.790 1.671 -8.460 1.00 70.12 192 PRO A N 1
ATOM 1485 C CA . PRO A 1 192 ? 31.126 3.073 -8.243 1.00 70.12 192 PRO A CA 1
ATOM 1486 C C . PRO A 1 192 ? 30.179 3.722 -7.229 1.00 70.12 192 PRO A C 1
ATOM 1488 O O . PRO A 1 192 ? 28.971 3.457 -7.209 1.00 70.12 192 PRO A O 1
ATOM 1491 N N . GLU A 1 193 ? 30.763 4.575 -6.393 1.00 61.06 193 GLU A N 1
ATOM 1492 C CA . GLU A 1 193 ? 30.102 5.337 -5.338 1.00 61.06 193 GLU A CA 1
ATOM 1493 C C . GLU A 1 193 ? 28.932 6.169 -5.912 1.00 61.06 193 GLU A C 1
ATOM 1495 O O . GLU A 1 193 ? 29.083 6.814 -6.955 1.00 61.06 193 GLU A O 1
ATOM 1500 N N . PRO A 1 194 ? 27.729 6.144 -5.302 1.00 60.78 194 PRO A N 1
ATOM 1501 C CA . PRO A 1 194 ? 26.596 6.906 -5.810 1.00 60.78 194 PRO A CA 1
ATOM 1502 C C . PRO A 1 194 ? 26.844 8.412 -5.663 1.00 60.78 194 PRO A C 1
ATOM 1504 O O . PRO A 1 194 ? 27.101 8.903 -4.567 1.00 60.78 194 PRO A O 1
ATOM 1507 N N . ALA A 1 195 ? 26.698 9.141 -6.773 1.00 57.75 195 ALA A N 1
ATOM 1508 C CA . ALA A 1 195 ? 26.775 10.598 -6.812 1.00 57.75 195 ALA A CA 1
ATOM 1509 C C . ALA A 1 195 ? 25.846 11.260 -5.765 1.00 57.75 195 ALA A C 1
ATOM 1511 O O . ALA A 1 195 ? 24.752 10.742 -5.496 1.00 57.75 195 ALA A O 1
ATOM 1512 N N . PRO A 1 196 ? 26.245 12.412 -5.190 1.00 60.44 196 PRO A N 1
ATOM 1513 C CA . PRO A 1 196 ? 25.446 13.116 -4.195 1.00 60.44 196 PRO A CA 1
ATOM 1514 C C . PRO A 1 196 ? 24.079 13.525 -4.773 1.00 60.44 196 PRO A C 1
ATOM 1516 O O . PRO A 1 196 ? 23.981 13.864 -5.955 1.00 60.44 196 PRO A O 1
ATOM 1519 N N . PRO A 1 197 ? 23.001 13.493 -3.966 1.00 57.72 197 PRO A N 1
ATOM 1520 C CA . PRO A 1 197 ? 21.662 13.826 -4.432 1.00 57.72 197 PRO A CA 1
ATOM 1521 C C . PRO A 1 197 ? 21.609 15.286 -4.894 1.00 57.72 197 PRO A C 1
ATOM 1523 O O . PRO A 1 197 ? 21.689 16.207 -4.084 1.00 57.72 197 PRO A O 1
ATOM 1526 N N . GLY A 1 198 ? 21.459 15.477 -6.207 1.00 52.50 198 GLY A N 1
ATOM 1527 C CA . GLY A 1 198 ? 21.219 16.780 -6.817 1.00 52.50 198 GLY A CA 1
ATOM 1528 C C . GLY A 1 198 ? 19.968 17.444 -6.239 1.00 52.50 198 GLY A C 1
ATOM 1529 O O . GLY A 1 198 ? 18.943 16.796 -6.008 1.00 52.50 198 GLY A O 1
ATOM 1530 N N . SER A 1 199 ? 20.077 18.746 -5.987 1.00 48.94 199 SER A N 1
ATOM 1531 C CA . SER A 1 199 ? 18.993 19.628 -5.568 1.00 48.94 199 SER A CA 1
ATOM 1532 C C . SER A 1 199 ? 17.812 19.527 -6.533 1.00 48.94 199 SER A C 1
ATOM 1534 O O . SER A 1 199 ? 17.942 19.763 -7.730 1.00 48.94 199 SER A O 1
ATOM 1536 N N . ILE A 1 200 ? 16.652 19.151 -5.999 1.00 54.94 200 ILE A N 1
ATOM 1537 C CA . ILE A 1 200 ? 15.403 19.055 -6.755 1.00 54.94 200 ILE A CA 1
ATOM 1538 C C . ILE A 1 200 ? 14.928 20.462 -7.097 1.00 54.94 200 ILE A C 1
ATOM 1540 O O . ILE A 1 200 ? 14.926 21.343 -6.236 1.00 54.94 200 ILE A O 1
ATOM 1544 N N . ASP A 1 201 ? 14.482 20.623 -8.338 1.00 60.19 201 ASP A N 1
ATOM 1545 C CA . ASP A 1 201 ? 13.864 21.837 -8.848 1.00 60.19 201 ASP A CA 1
ATOM 1546 C C . ASP A 1 201 ? 12.702 22.292 -7.928 1.00 60.19 201 ASP A C 1
ATOM 1548 O O . ASP A 1 201 ? 11.747 21.526 -7.709 1.00 60.19 201 ASP A O 1
ATOM 1552 N N . PRO A 1 202 ? 12.767 23.508 -7.348 1.00 59.19 202 PRO A N 1
ATOM 1553 C CA . PRO A 1 202 ? 11.751 24.019 -6.428 1.00 59.19 202 PRO A CA 1
ATOM 1554 C C . PRO A 1 202 ? 10.344 24.067 -7.046 1.00 59.19 202 PRO A C 1
ATOM 1556 O O . PRO A 1 202 ? 9.352 23.984 -6.311 1.00 59.19 202 PRO A O 1
ATOM 1559 N N . ASP A 1 203 ? 10.231 24.109 -8.373 1.00 52.25 203 ASP A N 1
ATOM 1560 C CA . ASP A 1 203 ? 8.952 24.206 -9.076 1.00 52.25 203 ASP A CA 1
ATOM 1561 C C . ASP A 1 203 ? 8.176 22.874 -9.076 1.00 52.25 203 ASP A C 1
ATOM 1563 O O . ASP A 1 203 ? 6.941 22.828 -8.972 1.00 52.25 203 ASP A O 1
ATOM 1567 N N . VAL A 1 204 ? 8.897 21.747 -9.065 1.00 52.03 204 VAL A N 1
ATOM 1568 C CA . VAL A 1 204 ? 8.303 20.407 -8.909 1.00 52.03 204 VAL A CA 1
ATOM 1569 C C . VAL A 1 204 ? 7.765 20.221 -7.486 1.00 52.03 204 VAL A C 1
ATOM 1571 O O . VAL A 1 204 ? 6.675 19.670 -7.292 1.00 52.03 204 VAL A O 1
ATOM 1574 N N . ALA A 1 205 ? 8.476 20.740 -6.480 1.00 51.62 205 ALA A N 1
ATOM 1575 C CA . ALA A 1 205 ? 8.031 20.711 -5.087 1.00 51.62 205 ALA A CA 1
ATOM 1576 C C . ALA A 1 205 ? 6.776 21.579 -4.855 1.00 51.62 205 ALA A C 1
ATOM 1578 O O . ALA A 1 205 ? 5.880 21.181 -4.102 1.00 51.62 205 ALA A O 1
ATOM 1579 N N . ALA A 1 206 ? 6.667 22.730 -5.528 1.00 48.66 206 ALA A N 1
ATOM 1580 C CA . ALA A 1 206 ? 5.498 23.608 -5.451 1.00 48.66 206 ALA A CA 1
ATOM 1581 C C . ALA A 1 206 ? 4.240 22.964 -6.065 1.00 48.66 206 ALA A C 1
ATOM 1583 O O . ALA A 1 206 ? 3.163 22.993 -5.457 1.00 48.66 206 ALA A O 1
ATOM 1584 N N . ARG A 1 207 ? 4.372 22.294 -7.219 1.00 51.88 207 ARG A N 1
ATOM 1585 C CA . ARG A 1 207 ? 3.256 21.578 -7.863 1.00 51.88 207 ARG A CA 1
ATOM 1586 C C . ARG A 1 207 ? 2.723 20.422 -7.017 1.00 51.88 207 ARG A C 1
ATOM 1588 O O . ARG A 1 207 ? 1.509 20.237 -6.948 1.00 51.88 207 ARG A O 1
ATOM 1595 N N . LEU A 1 208 ? 3.591 19.680 -6.328 1.00 50.12 208 LEU A N 1
ATOM 1596 C CA . LEU A 1 208 ? 3.174 18.589 -5.437 1.00 50.12 208 LEU A CA 1
ATOM 1597 C C . LEU A 1 208 ? 2.427 19.102 -4.192 1.00 50.12 208 LEU A C 1
ATOM 1599 O O . LEU A 1 208 ? 1.410 18.516 -3.812 1.00 50.12 208 LEU A O 1
ATOM 1603 N N . ARG A 1 209 ? 2.837 20.245 -3.621 1.00 50.62 209 ARG A N 1
ATOM 1604 C CA . ARG A 1 209 ? 2.119 20.896 -2.504 1.00 50.62 209 ARG A CA 1
ATOM 1605 C C . ARG A 1 209 ? 0.710 21.353 -2.886 1.00 50.62 209 ARG A C 1
ATOM 1607 O O . ARG A 1 209 ? -0.209 21.244 -2.074 1.00 50.62 209 ARG A O 1
ATOM 1614 N N . LEU A 1 210 ? 0.514 21.810 -4.125 1.00 46.91 210 LEU A N 1
ATOM 1615 C CA . LEU A 1 210 ? -0.808 22.216 -4.612 1.00 46.91 210 LEU A CA 1
ATOM 1616 C C . LEU A 1 210 ? -1.793 21.031 -4.698 1.00 46.91 210 LEU A C 1
ATOM 1618 O O . LEU A 1 210 ? -2.997 21.209 -4.502 1.00 46.91 210 LEU A O 1
ATOM 1622 N N . TYR A 1 211 ? -1.289 19.816 -4.950 1.00 49.59 211 TYR A N 1
ATOM 1623 C CA . TYR A 1 211 ? -2.101 18.597 -4.998 1.00 49.59 211 TYR A CA 1
ATOM 1624 C C . TYR A 1 211 ? -2.502 18.089 -3.605 1.00 49.59 211 TYR A C 1
ATOM 1626 O O . TYR A 1 211 ? -3.662 17.719 -3.416 1.00 49.59 211 TYR A O 1
ATOM 1634 N N . GLU A 1 212 ? -1.601 18.121 -2.615 1.00 49.19 212 GLU A N 1
ATOM 1635 C CA . GLU A 1 212 ? -1.928 17.715 -1.235 1.00 49.19 212 GLU A CA 1
ATOM 1636 C C . GLU A 1 212 ? -2.948 18.657 -0.570 1.00 49.19 212 GLU A C 1
ATOM 1638 O O . GLU A 1 212 ? -3.838 18.202 0.155 1.00 49.19 212 GLU A O 1
ATOM 1643 N N . TYR A 1 213 ? -2.877 19.962 -0.860 1.00 43.31 213 TYR A N 1
ATOM 1644 C CA . TYR A 1 213 ? -3.823 20.946 -0.325 1.00 43.31 213 TYR A CA 1
ATOM 1645 C C . TYR A 1 213 ? -5.248 20.744 -0.871 1.00 43.31 213 TYR A C 1
ATOM 1647 O O . TYR A 1 213 ? -6.223 20.788 -0.116 1.00 43.31 213 TYR A O 1
ATOM 1655 N N . ARG A 1 214 ? -5.390 20.437 -2.170 1.00 45.84 214 ARG A N 1
ATOM 1656 C CA . ARG A 1 214 ? -6.705 20.246 -2.810 1.00 45.84 214 ARG A CA 1
ATOM 1657 C C . ARG A 1 214 ? -7.437 18.978 -2.361 1.00 45.84 214 ARG A C 1
ATOM 1659 O O . ARG A 1 214 ? -8.665 19.012 -2.250 1.00 45.84 214 ARG A O 1
ATOM 1666 N N . ASP A 1 215 ? -6.725 17.885 -2.081 1.00 48.69 215 ASP A N 1
ATOM 1667 C CA . ASP A 1 215 ? -7.349 16.649 -1.578 1.00 48.69 215 ASP A CA 1
ATOM 1668 C C . ASP A 1 215 ? -7.770 16.778 -0.102 1.00 48.69 215 ASP A C 1
ATOM 1670 O O . ASP A 1 215 ? -8.838 16.293 0.286 1.00 48.69 215 ASP A O 1
ATOM 1674 N N . GLY A 1 216 ? -6.998 17.509 0.711 1.00 44.84 216 GLY A N 1
ATOM 1675 C CA . GLY A 1 216 ? -7.369 17.833 2.092 1.00 44.84 216 GLY A CA 1
ATOM 1676 C C . GLY A 1 216 ? -8.621 18.715 2.191 1.00 44.84 216 GLY A C 1
ATOM 1677 O O . GLY A 1 216 ? -9.504 18.444 3.007 1.00 44.84 216 GLY A O 1
ATOM 1678 N N . GLU A 1 217 ? -8.734 19.733 1.336 1.00 49.09 217 GLU A N 1
ATOM 1679 C CA . GLU A 1 217 ? -9.902 20.624 1.232 1.00 49.09 217 GLU A CA 1
ATOM 1680 C C . GLU A 1 217 ? -11.173 19.876 0.795 1.00 49.09 217 GLU A C 1
ATOM 1682 O O . GLU A 1 217 ? -12.237 20.047 1.399 1.00 49.09 217 GLU A O 1
ATOM 1687 N N . ARG A 1 218 ? -11.080 18.985 -0.205 1.00 53.25 218 ARG A N 1
ATOM 1688 C CA . ARG A 1 218 ? -12.231 18.178 -0.654 1.00 53.25 218 ARG A CA 1
ATOM 1689 C C . ARG A 1 218 ? -12.697 17.186 0.404 1.00 53.25 218 ARG A C 1
ATOM 1691 O O . ARG A 1 218 ? -13.903 17.043 0.589 1.00 53.25 218 ARG A O 1
ATOM 1698 N N . ALA A 1 219 ? -11.778 16.544 1.126 1.00 47.25 219 ALA A N 1
ATOM 1699 C CA . ALA A 1 219 ? -12.137 15.658 2.231 1.00 47.25 219 ALA A CA 1
ATOM 1700 C C . ALA A 1 219 ? -12.851 16.419 3.364 1.00 47.25 219 ALA A C 1
ATOM 1702 O O . ALA A 1 219 ? -13.845 15.929 3.901 1.00 47.25 219 ALA A O 1
ATOM 1703 N N . ARG A 1 220 ? -12.409 17.646 3.679 1.00 60.09 220 ARG A N 1
ATOM 1704 C CA . ARG A 1 220 ? -13.071 18.510 4.672 1.00 60.09 220 ARG A CA 1
ATOM 1705 C C . ARG A 1 220 ? -14.454 18.969 4.209 1.00 60.09 220 ARG A C 1
ATOM 1707 O O . ARG A 1 220 ? -15.395 18.894 4.999 1.00 60.09 220 ARG A O 1
ATOM 1714 N N . ARG A 1 221 ? -14.611 19.367 2.940 1.00 59.94 221 ARG A N 1
ATOM 1715 C CA . ARG A 1 221 ? -15.924 19.717 2.367 1.00 59.94 221 ARG A CA 1
ATOM 1716 C C . ARG A 1 221 ? -16.879 18.529 2.312 1.00 59.94 221 ARG A C 1
ATOM 1718 O O . ARG A 1 221 ? -18.035 18.708 2.637 1.00 59.94 221 ARG A O 1
ATOM 1725 N N . ALA A 1 222 ? -16.413 17.326 1.980 1.00 58.81 222 ALA A N 1
ATOM 1726 C CA . ALA A 1 222 ? -17.262 16.131 1.991 1.00 58.81 222 ALA A CA 1
ATOM 1727 C C . ALA A 1 222 ? -17.705 15.727 3.413 1.00 58.81 222 ALA A C 1
ATOM 1729 O O . ALA A 1 222 ? -18.750 15.107 3.580 1.00 58.81 222 ALA A O 1
ATOM 1730 N N . SER A 1 223 ? -16.918 16.074 4.440 1.00 61.38 223 SER A N 1
ATOM 1731 C CA . SER A 1 223 ? -17.269 15.826 5.846 1.00 61.38 223 SER A CA 1
ATOM 1732 C C . SER A 1 223 ? -18.164 16.901 6.474 1.00 61.38 223 SER A C 1
ATOM 1734 O O . SER A 1 223 ? -18.852 16.619 7.454 1.00 61.38 223 SER A O 1
ATOM 1736 N N . ARG A 1 224 ? -18.185 18.120 5.917 1.00 68.88 224 ARG A N 1
ATOM 1737 C CA . ARG A 1 224 ? -19.209 19.123 6.222 1.00 68.88 224 ARG A CA 1
ATOM 1738 C C . ARG A 1 224 ? -20.419 18.776 5.361 1.00 68.88 224 ARG A C 1
ATOM 1740 O O . ARG A 1 224 ? -20.425 19.060 4.172 1.00 68.88 224 ARG A O 1
ATOM 1747 N N . GLY A 1 225 ? -21.405 18.094 5.941 1.00 65.69 225 GLY A N 1
ATOM 1748 C CA . GLY A 1 225 ? -22.685 17.865 5.265 1.00 65.69 225 GLY A CA 1
ATOM 1749 C C . GLY A 1 225 ? -23.274 19.173 4.709 1.00 65.69 225 GLY A C 1
ATOM 1750 O O . GLY A 1 225 ? -22.838 20.251 5.124 1.00 65.69 225 GLY A O 1
ATOM 1751 N N . PRO A 1 226 ? -24.227 19.091 3.762 1.00 73.19 226 PRO A N 1
ATOM 1752 C CA . PRO A 1 226 ? -24.824 20.271 3.144 1.00 73.19 226 PRO A CA 1
ATOM 1753 C C . PRO A 1 226 ? -25.293 21.240 4.231 1.00 73.19 226 PRO A C 1
ATOM 1755 O O . PRO A 1 226 ? -26.016 20.853 5.149 1.00 73.19 226 PRO A O 1
ATOM 1758 N N . GLU A 1 227 ? -24.807 22.478 4.154 1.00 69.19 227 GLU A N 1
ATOM 1759 C CA . GLU A 1 227 ? -25.195 23.539 5.073 1.00 69.19 227 GLU A CA 1
ATOM 1760 C C . GLU A 1 227 ? -26.714 23.746 4.933 1.00 69.19 227 GLU A C 1
ATOM 1762 O O . GLU A 1 227 ? -27.198 23.867 3.802 1.00 69.19 227 GLU A O 1
ATOM 1767 N N . PRO A 1 228 ? -27.495 23.704 6.027 1.00 61.66 228 PRO A N 1
ATOM 1768 C CA . PRO A 1 228 ? -28.937 23.867 5.937 1.00 61.66 228 PRO A CA 1
ATOM 1769 C C . PRO A 1 228 ? -29.237 25.254 5.370 1.00 61.66 228 PRO A C 1
ATOM 1771 O O . PRO A 1 228 ? -28.770 26.261 5.903 1.00 61.66 228 PRO A O 1
ATOM 1774 N N . ALA A 1 229 ? -29.997 25.292 4.273 1.00 65.75 229 ALA A N 1
ATOM 1775 C CA . ALA A 1 229 ? -30.426 26.526 3.635 1.00 65.75 229 ALA A CA 1
ATOM 1776 C C . ALA A 1 229 ? -31.130 27.401 4.677 1.00 65.75 229 ALA A C 1
ATOM 1778 O O . ALA A 1 229 ? -32.211 27.065 5.161 1.00 65.75 229 ALA A O 1
ATOM 1779 N N . SER A 1 230 ? -30.486 28.501 5.067 1.00 64.19 230 SER A N 1
ATOM 1780 C CA . SER A 1 230 ? -31.067 29.448 6.002 1.00 64.19 230 SER A CA 1
ATOM 1781 C C . SER A 1 230 ? -32.226 30.153 5.307 1.00 64.19 230 SER A C 1
ATOM 1783 O O . SER A 1 230 ? -32.062 30.961 4.392 1.00 64.19 230 SER A O 1
ATOM 1785 N N . THR A 1 231 ? -33.436 29.793 5.720 1.00 64.62 231 THR A N 1
ATOM 1786 C CA . THR A 1 231 ? -34.677 30.422 5.289 1.00 64.62 231 THR A CA 1
ATOM 1787 C C . THR A 1 231 ? -34.651 31.886 5.718 1.00 64.62 231 THR A C 1
ATOM 1789 O O . THR A 1 231 ? -34.943 32.227 6.864 1.00 64.62 231 THR A O 1
ATOM 1792 N N . ARG A 1 232 ? -34.266 32.766 4.791 1.00 60.34 232 ARG A N 1
ATOM 1793 C CA . ARG A 1 232 ? -34.407 34.218 4.916 1.00 60.34 232 ARG A CA 1
ATOM 1794 C C . ARG A 1 232 ? -35.905 34.533 4.956 1.00 60.34 232 ARG A C 1
ATOM 1796 O O . ARG A 1 232 ? -36.544 34.635 3.913 1.00 60.34 232 ARG A O 1
ATOM 1803 N N . ARG A 1 233 ? -36.475 34.640 6.158 1.00 58.81 233 ARG A N 1
ATOM 1804 C CA . ARG A 1 233 ? -37.784 35.274 6.354 1.00 58.81 233 ARG A CA 1
ATOM 1805 C C . ARG A 1 233 ? -37.630 36.766 6.045 1.00 58.81 233 ARG A C 1
ATOM 1807 O O . ARG A 1 233 ? -36.764 37.420 6.626 1.00 58.81 233 ARG A O 1
ATOM 1814 N N . ARG A 1 234 ? -38.412 37.245 5.082 1.00 68.06 234 ARG A N 1
ATOM 1815 C CA . ARG A 1 234 ? -38.789 38.653 4.941 1.00 68.06 234 ARG A CA 1
ATOM 1816 C C . ARG A 1 234 ? -40.119 38.856 5.645 1.00 68.06 234 ARG A C 1
ATOM 1818 O O . ARG A 1 234 ? -40.899 37.877 5.656 1.00 68.06 234 ARG A O 1
#